Protein AF-A0A972QBC3-F1 (afdb_monomer_lite)

Foldseek 3Di:
DDDDDDDLDPPVQVVPDDDDCPPVDDDDDDAFADLCNQLVNCVPPDPDCVCVVDVVSVVVVVVVDDCPVSVVSVVLCLQQNRHCPSSVVSDNVVSVVVLVVVLCCCLPPVPVVRDPQPCSPLLVVVLVCQLVCAPHKDFLVVSCVVSVHDSVSSVVSQVSCVVSVQKDFDQDDDPDVVVSVVQVVGIRRGIDGRTRPSVSVVVVD

Secondary structure (DSSP, 8-state):
------S--GGGTGGGSS---TTT----PPPPP-HHHHHT--TTS-SSGGGGG-HHHHHHHHHHS-HHHHHHHHHHHHHH-S-HHHHHH--HHHHHHHHHHHHHHIIIIIHHHH---S-HHHHHHHHHHGGGGTTSPBPHHHHHHHHT--HHHHHHHHHHHHHTTS-EEEPPP-SSHHHHHHHHTT-BSEEE--SS-HHHHSS--

Radius of gyration: 19.61 Å; chains: 1; bounding box: 51×44×51 Å

Sequence (205 aa):
MQLLVTGSARLGYFQKSGDSLVGRYFSYQLFPLGLPEVTADFSHILNNGEIFADGNLLAGRAREAKMQEADKAFESLLKFGGFPEPFLRGTEKFHRRWQNNYRNLLTKEDVRDLSRIADIKGLETLVEILPAKVSSQISIPSLSEDLGKKYDTIKNWIDILQGLYLVFTLRPWHKKIARAIKKEKNSISSIGQCCLNLELFLKTL

Structure (mmCIF, N/CA/C/O backbone):
data_AF-A0A972QBC3-F1
#
_entry.id   AF-A0A972QBC3-F1
#
loop_
_atom_site.group_PDB
_atom_site.id
_atom_site.type_symbol
_atom_site.label_atom_id
_atom_site.label_alt_id
_atom_site.label_comp_id
_atom_site.label_asym_id
_atom_site.label_entity_id
_atom_site.label_seq_id
_atom_site.pdbx_PDB_ins_code
_atom_site.Cartn_x
_atom_site.Cartn_y
_atom_site.Cartn_z
_atom_site.occupancy
_atom_site.B_iso_or_equiv
_atom_site.auth_seq_id
_atom_site.auth_comp_id
_atom_site.auth_asym_id
_atom_site.auth_atom_id
_atom_site.pdbx_PDB_model_num
ATOM 1 N N . MET A 1 1 ? -18.119 -1.811 -28.543 1.00 43.75 1 MET A N 1
ATOM 2 C CA . MET A 1 1 ? -17.249 -0.708 -28.085 1.00 43.75 1 MET A CA 1
ATOM 3 C C . MET A 1 1 ? -16.725 -1.087 -26.708 1.00 43.75 1 MET A C 1
ATOM 5 O O . MET A 1 1 ? -17.531 -1.249 -25.804 1.00 43.75 1 MET A O 1
ATOM 9 N N . GLN A 1 2 ? -15.424 -1.353 -26.576 1.00 51.53 2 GLN A N 1
ATOM 10 C CA . GLN A 1 2 ? -14.786 -1.639 -25.287 1.00 51.53 2 GLN A CA 1
ATOM 11 C C . GLN A 1 2 ? -14.175 -0.330 -24.781 1.00 51.53 2 GLN A C 1
ATOM 13 O O . GLN A 1 2 ? -13.301 0.233 -25.432 1.00 51.53 2 GLN A O 1
ATOM 18 N N . LEU A 1 3 ? -14.697 0.190 -23.673 1.00 54.19 3 LEU A N 1
ATOM 19 C CA . LEU A 1 3 ? -14.189 1.390 -23.013 1.00 54.19 3 LEU A CA 1
ATOM 20 C C . LEU A 1 3 ? -13.343 0.944 -21.820 1.00 54.19 3 LEU A C 1
ATOM 22 O O . LEU A 1 3 ? -13.877 0.403 -20.855 1.00 54.19 3 LEU A O 1
ATOM 26 N N . LEU A 1 4 ? -12.029 1.157 -21.896 1.00 64.88 4 LEU A N 1
ATOM 27 C CA . LEU A 1 4 ? -11.137 0.997 -20.753 1.00 64.88 4 LEU A CA 1
ATOM 28 C C . LEU A 1 4 ? -11.121 2.314 -19.977 1.00 64.88 4 LEU A C 1
ATOM 30 O O . LEU A 1 4 ? -10.548 3.304 -20.428 1.00 64.88 4 LEU A O 1
ATOM 34 N N . VAL A 1 5 ? -11.776 2.331 -18.820 1.00 56.75 5 VAL A N 1
ATOM 35 C CA . VAL A 1 5 ? -11.761 3.484 -17.917 1.00 56.75 5 VAL A CA 1
ATOM 36 C C . VAL A 1 5 ? -10.629 3.283 -16.916 1.00 56.75 5 VAL A C 1
ATOM 38 O O . VAL A 1 5 ? -10.751 2.486 -15.989 1.00 56.75 5 VAL A O 1
ATOM 41 N N . THR A 1 6 ? -9.522 3.998 -17.106 1.00 57.09 6 THR A N 1
ATOM 42 C CA . THR A 1 6 ? -8.441 4.095 -16.117 1.00 57.09 6 THR A CA 1
ATOM 43 C C . THR A 1 6 ? -8.603 5.397 -15.341 1.00 57.09 6 THR A C 1
ATOM 45 O O . THR A 1 6 ? -8.603 6.476 -15.931 1.00 57.09 6 THR A O 1
ATOM 48 N N . GLY A 1 7 ? -8.742 5.316 -14.024 1.00 55.22 7 GLY A N 1
ATOM 49 C CA . GLY A 1 7 ? -8.813 6.482 -13.147 1.00 55.22 7 GLY A CA 1
ATOM 50 C C . GLY A 1 7 ? -8.599 6.074 -11.696 1.00 55.22 7 GLY A C 1
ATOM 51 O O . GLY A 1 7 ? -8.662 4.886 -11.381 1.00 55.22 7 GLY A O 1
ATOM 52 N N . SER A 1 8 ? -8.394 7.046 -10.805 1.00 54.75 8 SER A N 1
ATOM 53 C CA . SER A 1 8 ? -8.251 6.870 -9.344 1.00 54.75 8 SER A CA 1
ATOM 54 C C . SER A 1 8 ? -9.556 6.432 -8.657 1.00 54.75 8 SER A C 1
ATOM 56 O O . SER A 1 8 ? -9.848 6.788 -7.517 1.00 54.75 8 SER A O 1
ATOM 58 N N . ALA A 1 9 ? -10.409 5.718 -9.388 1.00 47.31 9 ALA A N 1
ATOM 59 C CA . ALA A 1 9 ? -11.822 5.658 -9.124 1.00 47.31 9 ALA A CA 1
ATOM 60 C C . ALA A 1 9 ? -12.092 4.887 -7.832 1.00 47.31 9 ALA A C 1
ATOM 62 O O . ALA A 1 9 ? -11.976 3.662 -7.773 1.00 47.31 9 ALA A O 1
ATOM 63 N N . ARG A 1 10 ? -12.591 5.653 -6.856 1.00 54.09 10 ARG A N 1
ATOM 64 C CA . ARG A 1 10 ? -13.431 5.331 -5.685 1.00 54.09 10 ARG A CA 1
ATOM 65 C C . ARG A 1 10 ? -14.639 4.407 -5.997 1.00 54.09 10 ARG A C 1
ATOM 67 O O . ARG A 1 10 ? -15.622 4.369 -5.258 1.00 54.09 10 ARG A O 1
ATOM 74 N N . LEU A 1 11 ? -14.594 3.670 -7.108 1.00 51.97 11 LEU A N 1
ATOM 75 C CA . LEU A 1 11 ? -15.662 2.895 -7.729 1.00 51.97 11 LEU A CA 1
ATOM 76 C C . LEU A 1 11 ? -16.103 1.722 -6.849 1.00 51.97 11 LEU A C 1
ATOM 78 O O . LEU A 1 11 ? -17.283 1.395 -6.810 1.00 51.97 11 LEU A O 1
ATOM 82 N N . GLY A 1 12 ? -15.163 1.119 -6.112 1.00 51.22 12 GLY A N 1
ATOM 83 C CA . GLY A 1 12 ? -15.458 0.018 -5.194 1.00 51.22 12 GLY A CA 1
ATOM 84 C C . GLY A 1 12 ? -16.288 0.441 -3.978 1.00 51.22 12 GLY A C 1
ATOM 85 O O . GLY A 1 12 ? -17.068 -0.355 -3.468 1.00 51.22 12 GLY A O 1
ATOM 86 N N . TYR A 1 13 ? -16.175 1.697 -3.533 1.00 51.62 13 TYR A N 1
ATOM 87 C CA . TYR A 1 13 ? -16.834 2.167 -2.308 1.00 51.62 13 TYR A CA 1
ATOM 88 C C . TYR A 1 13 ? -18.177 2.871 -2.567 1.00 51.62 13 TYR A C 1
ATOM 90 O O . TYR A 1 13 ? -19.079 2.818 -1.731 1.00 51.62 13 TYR A O 1
ATOM 98 N N . PHE A 1 14 ? -18.364 3.461 -3.755 1.00 50.88 14 PHE A N 1
ATOM 99 C CA . PHE A 1 14 ? -19.640 4.061 -4.181 1.00 50.88 14 PHE A CA 1
ATOM 100 C C . PHE A 1 14 ? -20.740 3.038 -4.534 1.00 50.88 14 PHE A C 1
ATOM 102 O O . PHE A 1 14 ? -21.854 3.429 -4.879 1.00 50.88 14 PHE A O 1
ATOM 109 N N . GLN A 1 15 ? -20.495 1.732 -4.366 1.00 52.78 15 GLN A N 1
ATOM 110 C CA . GLN A 1 15 ? -21.488 0.664 -4.580 1.00 52.78 15 GLN A CA 1
ATOM 111 C C . GLN A 1 15 ? -22.719 0.721 -3.651 1.00 52.78 15 GLN A C 1
ATOM 113 O O . GLN A 1 15 ? -23.619 -0.104 -3.777 1.00 52.78 15 GLN A O 1
ATOM 118 N N . LYS A 1 16 ? -22.814 1.688 -2.726 1.00 50.44 16 LYS A N 1
ATOM 119 C CA . LYS A 1 16 ? -24.007 1.863 -1.878 1.00 50.44 16 LYS A CA 1
ATOM 120 C C . LYS A 1 16 ? -25.219 2.466 -2.600 1.00 50.44 16 LYS A C 1
ATOM 122 O O . LYS A 1 16 ? -26.299 2.477 -2.019 1.00 50.44 16 LYS A O 1
ATOM 127 N N . SER A 1 17 ? -25.078 2.944 -3.835 1.00 47.34 17 SER A N 1
ATOM 128 C CA . SER A 1 17 ? -26.168 3.588 -4.577 1.00 47.34 17 SER A CA 1
ATOM 129 C C . SER A 1 17 ? -26.187 3.159 -6.044 1.00 47.34 17 SER A C 1
ATOM 131 O O . SER A 1 17 ? -25.642 3.851 -6.900 1.00 47.34 17 SER A O 1
ATOM 133 N N . GLY A 1 18 ? -26.815 2.023 -6.348 1.00 56.88 18 GLY A N 1
ATOM 134 C CA . GLY A 1 18 ? -27.116 1.640 -7.729 1.00 56.88 18 GLY A CA 1
ATOM 135 C C . GLY A 1 18 ? -27.173 0.136 -7.950 1.00 56.88 18 GLY A C 1
ATOM 136 O O . GLY A 1 18 ? -26.431 -0.614 -7.324 1.00 56.88 18 GLY A O 1
ATOM 137 N N . ASP A 1 19 ? -28.083 -0.266 -8.837 1.00 62.34 19 ASP A N 1
ATOM 138 C CA . ASP A 1 19 ? -28.322 -1.633 -9.305 1.00 62.34 19 ASP A CA 1
ATOM 139 C C . ASP A 1 19 ? -27.024 -2.432 -9.518 1.00 62.34 19 ASP A C 1
ATOM 141 O O . ASP A 1 19 ? -26.012 -1.902 -9.982 1.00 62.34 19 ASP A O 1
ATOM 145 N N . SER A 1 20 ? -27.052 -3.719 -9.173 1.00 63.03 20 SER A N 1
ATOM 146 C CA . SER A 1 20 ? -25.877 -4.581 -9.220 1.00 63.03 20 SER A CA 1
ATOM 147 C C . SER A 1 20 ? -25.350 -4.641 -10.656 1.00 63.03 20 SER A C 1
ATOM 149 O O . SER A 1 20 ? -25.981 -5.174 -11.570 1.00 63.03 20 SER A O 1
ATOM 151 N N . LEU A 1 21 ? -24.176 -4.060 -10.897 1.00 67.50 21 LEU A N 1
ATOM 152 C CA . LEU A 1 21 ? -23.539 -4.049 -12.217 1.00 67.50 21 LEU A CA 1
ATOM 153 C C . LEU A 1 21 ? -22.858 -5.399 -12.548 1.00 67.50 21 LEU A C 1
ATOM 155 O O . LEU A 1 21 ? -22.014 -5.474 -13.441 1.00 67.50 21 LEU A O 1
ATOM 159 N N . VAL A 1 22 ? -23.222 -6.478 -11.848 1.00 65.62 22 VAL A N 1
ATOM 160 C CA . VAL A 1 22 ? -22.683 -7.831 -12.044 1.00 65.62 22 VAL A CA 1
ATOM 161 C C . VAL A 1 22 ? -22.831 -8.255 -13.508 1.00 65.62 22 VAL A C 1
ATOM 163 O O . VAL A 1 22 ? -23.899 -8.134 -14.102 1.00 65.62 22 VAL A O 1
ATOM 166 N N . GLY A 1 23 ? -21.727 -8.706 -14.109 1.00 75.00 23 GLY A N 1
ATOM 167 C CA . GLY A 1 23 ? -21.670 -9.134 -15.512 1.00 75.00 23 GLY A CA 1
ATOM 168 C C . GLY A 1 23 ? -21.624 -8.003 -16.549 1.00 75.00 23 GLY A C 1
ATOM 169 O O . GLY A 1 23 ? -21.427 -8.287 -17.726 1.00 75.00 23 GLY A O 1
ATOM 170 N N . ARG A 1 24 ? -21.764 -6.730 -16.143 1.00 77.19 24 ARG A N 1
ATOM 171 C CA . ARG A 1 24 ? -21.689 -5.558 -17.042 1.00 77.19 24 ARG A CA 1
ATOM 172 C C . ARG A 1 24 ? -20.337 -4.850 -17.020 1.00 77.19 24 ARG A C 1
ATOM 174 O O . ARG A 1 24 ? -20.019 -4.119 -17.953 1.00 77.19 24 ARG A O 1
ATOM 181 N N . TYR A 1 25 ? -19.540 -5.064 -15.980 1.00 72.38 25 TYR A N 1
ATOM 182 C CA . TYR A 1 25 ? -18.167 -4.580 -15.897 1.00 72.38 25 TYR A CA 1
ATOM 183 C C . TYR A 1 25 ? -17.284 -5.619 -15.208 1.00 72.38 25 TYR A C 1
ATOM 185 O O . TYR A 1 25 ? -17.751 -6.400 -14.377 1.00 72.38 25 TYR A O 1
ATOM 193 N N . PHE A 1 26 ? -15.999 -5.592 -15.545 1.00 73.06 26 PHE A N 1
ATOM 194 C CA . PHE A 1 26 ? -14.962 -6.329 -14.840 1.00 73.06 26 PHE A CA 1
ATOM 195 C C . PHE A 1 26 ? -14.026 -5.315 -14.190 1.00 73.06 26 PHE A C 1
ATOM 197 O O . PHE A 1 26 ? -13.455 -4.465 -14.872 1.00 73.06 26 PHE A O 1
ATOM 204 N N . SER A 1 27 ? -13.896 -5.376 -12.867 1.00 72.56 27 SER A N 1
ATOM 205 C CA . SER A 1 27 ? -12.894 -4.601 -12.140 1.00 72.56 27 SER A CA 1
ATOM 206 C C . SER A 1 27 ? -11.591 -5.382 -12.083 1.00 72.56 27 SER A C 1
ATOM 208 O O . SER A 1 27 ? -11.561 -6.489 -11.544 1.00 72.56 27 SER A O 1
ATOM 210 N N . TYR A 1 28 ? -10.516 -4.777 -12.574 1.00 74.62 28 TYR A N 1
ATOM 211 C CA . TYR A 1 28 ? -9.165 -5.293 -12.410 1.00 74.62 28 TYR A CA 1
ATOM 212 C C . TYR A 1 28 ? -8.412 -4.397 -11.436 1.00 74.62 28 TYR A C 1
ATOM 214 O O . TYR A 1 28 ? -8.386 -3.178 -11.600 1.00 74.62 28 TYR A O 1
ATOM 222 N N . GLN A 1 29 ? -7.811 -5.007 -10.419 1.00 73.31 29 GLN A N 1
ATOM 223 C CA . GLN A 1 29 ? -6.879 -4.310 -9.550 1.00 73.31 29 GLN A CA 1
ATOM 224 C C . GLN A 1 29 ? -5.506 -4.330 -10.218 1.00 73.31 29 GLN A C 1
ATOM 226 O O . GLN A 1 29 ? -4.941 -5.399 -10.444 1.00 73.31 29 GLN A O 1
ATOM 231 N N . LEU A 1 30 ? -4.984 -3.148 -10.530 1.00 74.88 30 LEU A N 1
ATOM 232 C CA . LEU A 1 30 ? -3.634 -2.986 -11.053 1.00 74.88 30 LEU A CA 1
ATOM 233 C C . LEU A 1 30 ? -2.699 -2.617 -9.907 1.00 74.88 30 LEU A C 1
ATOM 235 O O . LEU A 1 30 ? -2.986 -1.705 -9.129 1.00 74.88 30 LEU A O 1
ATOM 239 N N . PHE A 1 31 ? -1.591 -3.341 -9.802 1.00 77.25 31 PHE A N 1
ATOM 240 C CA . PHE A 1 31 ? -0.514 -2.983 -8.894 1.00 77.25 31 PHE A CA 1
ATOM 241 C C . PHE A 1 31 ? 0.411 -1.950 -9.551 1.00 77.25 31 PHE A C 1
ATOM 243 O O . PHE A 1 31 ? 0.419 -1.821 -10.778 1.00 77.25 31 PHE A O 1
ATOM 250 N N . PRO A 1 32 ? 1.179 -1.195 -8.748 1.00 81.12 32 PRO A N 1
ATOM 251 C CA . PRO A 1 32 ? 2.285 -0.400 -9.263 1.00 81.12 32 PRO A CA 1
ATOM 252 C C . PRO A 1 32 ? 3.235 -1.271 -10.096 1.00 81.12 32 PRO A C 1
ATOM 254 O O . PRO A 1 32 ? 3.366 -2.464 -9.827 1.00 81.12 32 PRO A O 1
ATOM 257 N N . LEU A 1 33 ? 3.904 -0.656 -11.070 1.00 82.25 33 LEU A N 1
ATOM 258 C CA . LEU A 1 33 ? 4.906 -1.293 -11.919 1.00 82.25 33 LEU A CA 1
ATOM 259 C C . LEU A 1 33 ? 5.925 -2.041 -11.057 1.00 82.25 33 LEU A C 1
ATOM 261 O O . LEU A 1 33 ? 6.554 -1.459 -10.168 1.00 82.25 33 LEU A O 1
ATOM 265 N N . GLY A 1 34 ? 6.073 -3.329 -11.332 1.00 82.94 34 GLY A N 1
ATOM 266 C CA . GLY A 1 34 ? 7.126 -4.165 -10.802 1.00 82.94 34 GLY A CA 1
ATOM 267 C C . GLY A 1 34 ? 8.318 -4.223 -11.748 1.00 82.94 34 GLY A C 1
ATOM 268 O O . GLY A 1 34 ? 8.335 -3.660 -12.844 1.00 82.94 34 GLY A O 1
ATOM 269 N N . LEU A 1 35 ? 9.345 -4.937 -11.298 1.00 84.00 35 LEU A N 1
ATOM 270 C CA . LEU A 1 35 ? 10.556 -5.151 -12.078 1.00 84.00 35 LEU A CA 1
ATOM 271 C C . LEU A 1 35 ? 10.272 -5.790 -13.456 1.00 84.00 35 LEU A C 1
ATOM 273 O O . LEU A 1 35 ? 10.800 -5.258 -14.430 1.00 84.00 35 LEU A O 1
ATOM 277 N N . PRO A 1 36 ? 9.405 -6.824 -13.581 1.00 83.38 36 PRO A N 1
ATOM 278 C CA . PRO A 1 36 ? 9.065 -7.418 -14.878 1.00 83.38 36 PRO A CA 1
ATOM 279 C C . PRO A 1 36 ? 8.397 -6.439 -15.847 1.00 83.38 36 PRO A C 1
ATOM 281 O O . PRO A 1 36 ? 8.700 -6.451 -17.037 1.00 83.38 36 PRO A O 1
ATOM 284 N N . GLU A 1 37 ? 7.501 -5.572 -15.360 1.00 85.88 37 GLU A N 1
ATOM 285 C CA . GLU A 1 37 ? 6.851 -4.575 -16.215 1.00 85.88 37 GLU A CA 1
ATOM 286 C C . GLU A 1 37 ? 7.831 -3.505 -16.702 1.00 85.88 37 GLU A C 1
ATOM 288 O O . GLU A 1 37 ? 7.713 -3.038 -17.834 1.00 85.88 37 GLU A O 1
ATOM 293 N N . VAL A 1 38 ? 8.804 -3.122 -15.870 1.00 86.00 38 VAL A N 1
ATOM 294 C CA . VAL A 1 38 ? 9.819 -2.123 -16.232 1.00 86.00 38 VAL A CA 1
ATOM 295 C C . VAL A 1 38 ? 10.828 -2.674 -17.236 1.00 86.00 38 VAL A C 1
ATOM 297 O O . VAL A 1 38 ? 11.207 -1.964 -18.166 1.00 86.00 38 VAL A O 1
ATOM 300 N N . THR A 1 39 ? 11.271 -3.920 -17.062 1.00 86.12 39 THR A N 1
ATOM 301 C CA . THR A 1 39 ? 12.224 -4.566 -17.979 1.00 86.12 39 THR A CA 1
ATOM 302 C C . THR A 1 39 ? 11.547 -5.177 -19.207 1.00 86.12 39 THR A C 1
ATOM 304 O O . THR A 1 39 ? 12.240 -5.633 -20.112 1.00 86.12 39 THR A O 1
ATOM 307 N N . ALA A 1 40 ? 10.209 -5.196 -19.245 1.00 84.25 40 ALA A N 1
ATOM 308 C CA . ALA A 1 40 ? 9.405 -5.946 -20.211 1.00 84.25 40 ALA A CA 1
ATOM 309 C C . ALA A 1 40 ? 9.769 -7.446 -20.275 1.00 84.25 40 ALA A C 1
ATOM 311 O O . ALA A 1 40 ? 9.524 -8.110 -21.285 1.00 84.25 40 ALA A O 1
ATOM 312 N N . ASP A 1 41 ? 10.331 -7.984 -19.188 1.00 82.31 41 ASP A N 1
ATOM 313 C CA . ASP A 1 41 ? 10.739 -9.378 -19.074 1.00 82.31 41 ASP A CA 1
ATOM 314 C C . ASP A 1 41 ? 9.896 -10.108 -18.026 1.00 82.31 41 ASP A C 1
ATOM 316 O O . ASP A 1 41 ? 10.117 -10.022 -16.818 1.00 82.31 41 ASP A O 1
ATOM 320 N N . PHE A 1 42 ? 8.929 -10.875 -18.521 1.00 80.75 42 PHE A N 1
ATOM 321 C CA . PHE A 1 42 ? 8.032 -11.691 -17.710 1.00 80.75 42 PHE A CA 1
ATOM 322 C C . PHE A 1 42 ? 8.517 -13.139 -17.542 1.00 80.75 42 PHE A C 1
ATOM 324 O O . PHE A 1 42 ? 7.820 -13.942 -16.920 1.00 80.75 42 PHE A O 1
ATOM 331 N N . SER A 1 43 ? 9.703 -13.493 -18.055 1.00 74.19 43 SER A N 1
ATOM 332 C CA . SER A 1 43 ? 10.247 -14.860 -17.980 1.00 74.19 43 SER A CA 1
ATOM 333 C C . SER A 1 43 ? 10.457 -15.346 -16.538 1.00 74.19 43 SER A C 1
ATOM 335 O O . SER A 1 43 ? 10.425 -16.548 -16.260 1.00 74.19 43 SER A O 1
ATOM 337 N N . HIS A 1 44 ? 10.616 -14.408 -15.603 1.00 69.56 44 HIS A N 1
ATOM 338 C CA . HIS A 1 44 ? 10.826 -14.668 -14.184 1.00 69.56 44 HIS A CA 1
ATOM 339 C C . HIS A 1 44 ? 9.532 -14.799 -13.367 1.00 69.56 44 HIS A C 1
ATOM 341 O O . HIS A 1 44 ? 9.599 -15.165 -12.191 1.00 69.56 44 HIS A O 1
ATOM 347 N N . ILE A 1 45 ? 8.354 -14.541 -13.953 1.00 71.56 45 ILE A N 1
ATOM 348 C CA . ILE A 1 45 ? 7.085 -14.747 -13.248 1.00 71.56 45 ILE A CA 1
ATOM 349 C C . ILE A 1 45 ? 6.843 -16.248 -13.075 1.00 71.56 45 ILE A C 1
ATOM 351 O O . ILE A 1 45 ? 6.822 -17.031 -14.025 1.00 71.56 45 ILE A O 1
ATOM 355 N N . LEU A 1 46 ? 6.680 -16.664 -11.820 1.00 71.56 46 LEU A N 1
ATOM 356 C CA . LEU A 1 46 ? 6.463 -18.061 -11.475 1.00 71.56 46 LEU A CA 1
ATOM 357 C C . LEU A 1 46 ? 4.998 -18.416 -11.748 1.00 71.56 46 LEU A C 1
ATOM 359 O O . LEU A 1 46 ? 4.095 -17.914 -11.084 1.00 71.56 46 LEU A O 1
ATOM 363 N N . ASN A 1 47 ? 4.767 -19.311 -12.707 1.00 66.75 47 ASN A N 1
ATOM 364 C CA . ASN A 1 47 ? 3.423 -19.800 -13.034 1.00 66.75 47 ASN A CA 1
ATOM 365 C C . ASN A 1 47 ? 2.889 -20.810 -12.001 1.00 66.75 47 ASN A C 1
ATOM 367 O O . ASN A 1 47 ? 1.710 -21.157 -12.027 1.00 66.75 47 ASN A O 1
ATOM 371 N N . ASN A 1 48 ? 3.742 -21.296 -11.094 1.00 67.06 48 ASN A N 1
ATOM 372 C CA . ASN A 1 48 ? 3.378 -22.214 -10.022 1.00 67.06 48 ASN A CA 1
ATOM 373 C C . ASN A 1 48 ? 4.264 -22.021 -8.773 1.00 67.06 48 ASN A C 1
ATOM 375 O O . ASN A 1 48 ? 5.377 -21.502 -8.831 1.00 67.06 48 ASN A O 1
ATOM 379 N N . GLY A 1 49 ? 3.746 -22.431 -7.611 1.00 63.38 49 GLY A N 1
ATOM 380 C CA . GLY A 1 49 ? 4.431 -22.300 -6.318 1.00 63.38 49 GLY A CA 1
ATOM 381 C C . GLY A 1 49 ? 5.466 -23.392 -6.023 1.00 63.38 49 GLY A C 1
ATOM 382 O O . GLY A 1 49 ? 6.065 -23.376 -4.951 1.00 63.38 49 GLY A O 1
ATOM 383 N N . GLU A 1 50 ? 5.676 -24.337 -6.943 1.00 68.44 50 GLU A N 1
ATOM 384 C CA . GLU A 1 50 ? 6.571 -25.496 -6.770 1.00 68.44 50 GLU A CA 1
ATOM 385 C C . GLU A 1 50 ? 8.007 -25.081 -6.465 1.00 68.44 50 GLU A C 1
ATOM 387 O O . GLU A 1 50 ? 8.701 -25.710 -5.673 1.00 68.44 50 GLU A O 1
ATOM 392 N N . ILE A 1 51 ? 8.425 -23.957 -7.034 1.00 62.44 51 ILE A N 1
ATOM 393 C CA . ILE A 1 51 ? 9.773 -23.430 -6.882 1.00 62.44 51 ILE A CA 1
ATOM 394 C C . ILE A 1 51 ? 10.003 -23.014 -5.416 1.00 62.44 51 ILE A C 1
ATOM 396 O O . ILE A 1 51 ? 11.084 -23.220 -4.888 1.00 62.44 51 ILE A O 1
ATOM 400 N N . PHE A 1 52 ? 8.976 -22.567 -4.683 1.00 66.44 52 PHE A N 1
ATOM 401 C CA . PHE A 1 52 ? 9.092 -22.293 -3.242 1.00 66.44 52 PHE A CA 1
ATOM 402 C C . PHE A 1 52 ? 9.096 -23.549 -2.356 1.00 66.44 52 PHE A C 1
ATOM 404 O O . PHE A 1 52 ? 9.368 -23.445 -1.157 1.00 66.44 52 PHE A O 1
ATOM 411 N N . ALA A 1 53 ? 8.782 -24.726 -2.907 1.00 69.12 53 ALA A N 1
ATOM 412 C CA . ALA A 1 53 ? 8.864 -25.991 -2.181 1.00 69.12 53 ALA A CA 1
ATOM 413 C C . ALA A 1 53 ? 10.299 -26.542 -2.137 1.00 69.12 53 ALA A C 1
ATOM 415 O O . ALA A 1 53 ? 10.638 -27.247 -1.184 1.00 69.12 53 ALA A O 1
ATOM 416 N N . ASP A 1 54 ? 11.141 -26.178 -3.112 1.00 73.94 54 ASP A N 1
ATOM 417 C CA . ASP A 1 54 ? 12.545 -26.581 -3.196 1.00 73.94 54 ASP A CA 1
ATOM 418 C C . ASP A 1 54 ? 13.472 -25.369 -3.398 1.00 73.94 54 ASP A C 1
ATOM 420 O O . ASP A 1 54 ? 13.553 -24.768 -4.471 1.00 73.94 54 ASP A O 1
ATOM 424 N N . GLY A 1 55 ? 14.233 -25.037 -2.352 1.00 69.31 55 GLY A N 1
ATOM 425 C CA . GLY A 1 55 ? 15.185 -23.925 -2.367 1.00 69.31 55 GLY A CA 1
ATOM 426 C C . GLY A 1 55 ? 16.282 -24.051 -3.429 1.00 69.31 55 GLY A C 1
ATOM 427 O O . GLY A 1 55 ? 16.821 -23.030 -3.857 1.00 69.31 55 GLY A O 1
ATOM 428 N N . ASN A 1 56 ? 16.584 -25.263 -3.907 1.00 77.19 56 ASN A N 1
ATOM 429 C CA . ASN A 1 56 ? 17.568 -25.460 -4.970 1.00 77.19 56 ASN A CA 1
ATOM 430 C C . ASN A 1 56 ? 17.041 -24.998 -6.334 1.00 77.19 56 ASN A C 1
ATOM 432 O O . ASN A 1 56 ? 17.806 -24.439 -7.120 1.00 77.19 56 ASN A O 1
ATOM 436 N N . LEU A 1 57 ? 15.740 -25.160 -6.598 1.00 75.12 57 LEU A N 1
ATOM 437 C CA . LEU A 1 57 ? 15.105 -24.664 -7.823 1.00 75.12 57 LEU A CA 1
ATOM 438 C C . LEU A 1 57 ? 15.080 -23.130 -7.855 1.00 75.12 57 LEU A C 1
ATOM 440 O O . LEU A 1 57 ? 15.349 -22.534 -8.900 1.00 75.12 57 LEU A O 1
ATOM 444 N N . LEU A 1 58 ? 14.829 -22.485 -6.705 1.00 74.25 58 LEU A N 1
ATOM 445 C CA . LEU A 1 58 ? 14.957 -21.025 -6.567 1.00 74.25 58 LEU A CA 1
ATOM 446 C C . LEU A 1 58 ? 16.389 -20.567 -6.838 1.00 74.25 58 LEU A C 1
ATOM 448 O O . LEU A 1 58 ? 16.604 -19.644 -7.621 1.00 74.25 58 LEU A O 1
ATOM 452 N N . ALA A 1 59 ? 17.366 -21.217 -6.202 1.00 76.94 59 ALA A N 1
ATOM 453 C CA . ALA A 1 59 ? 18.771 -20.855 -6.335 1.00 76.94 59 ALA A CA 1
ATOM 454 C C . ALA A 1 59 ? 19.294 -21.059 -7.767 1.00 76.94 59 ALA A C 1
ATOM 456 O O . ALA A 1 59 ? 20.089 -20.250 -8.242 1.00 76.94 59 ALA A O 1
ATOM 457 N N . GLY A 1 60 ? 18.837 -22.106 -8.462 1.00 76.75 60 GLY A N 1
ATOM 458 C CA . GLY A 1 60 ? 19.155 -22.353 -9.869 1.00 76.75 60 GLY A CA 1
ATOM 459 C C . GLY A 1 60 ? 18.652 -21.230 -10.773 1.00 76.75 60 GLY A C 1
ATOM 460 O O . GLY A 1 60 ? 19.443 -20.608 -11.476 1.00 76.75 60 GLY A O 1
ATOM 461 N N . ARG A 1 61 ? 17.365 -20.877 -10.665 1.00 74.25 61 ARG A N 1
ATOM 462 C CA . ARG A 1 61 ? 16.786 -19.772 -11.447 1.00 74.25 61 ARG A CA 1
ATOM 463 C C . ARG A 1 61 ? 17.412 -18.418 -11.141 1.00 74.25 61 ARG A C 1
ATOM 465 O O . ARG A 1 61 ? 17.616 -17.626 -12.055 1.00 74.25 61 ARG A O 1
ATOM 472 N N . ALA A 1 62 ? 17.738 -18.150 -9.877 1.00 74.56 62 ALA A N 1
ATOM 473 C CA . ALA A 1 62 ? 18.392 -16.903 -9.490 1.00 74.56 62 ALA A CA 1
ATOM 474 C C . ALA A 1 62 ? 19.750 -16.716 -10.190 1.00 74.56 62 ALA A C 1
ATOM 476 O O . ALA A 1 62 ? 20.128 -15.591 -10.492 1.00 74.56 62 ALA A O 1
ATOM 477 N N . ARG A 1 63 ? 20.470 -17.808 -10.486 1.00 74.00 63 ARG A N 1
ATOM 478 C CA . ARG A 1 63 ? 21.750 -17.763 -11.215 1.00 74.00 63 ARG A CA 1
ATOM 479 C C . ARG A 1 63 ? 21.587 -17.532 -12.717 1.00 74.00 63 ARG A C 1
ATOM 481 O O . ARG A 1 63 ? 22.510 -17.032 -13.348 1.00 74.00 63 ARG A O 1
ATOM 488 N N . GLU A 1 64 ? 20.448 -17.913 -13.284 1.00 72.69 64 GLU A N 1
ATOM 489 C CA . GLU A 1 64 ? 20.144 -17.770 -14.714 1.00 72.69 64 GLU A CA 1
ATOM 490 C C . GLU A 1 64 ? 19.574 -16.386 -15.064 1.00 72.69 64 GLU A C 1
ATOM 492 O O . GLU A 1 64 ? 19.555 -15.999 -16.234 1.00 72.69 64 GLU A O 1
ATOM 497 N N . ALA A 1 65 ? 19.122 -15.624 -14.062 1.00 70.50 65 ALA A N 1
ATOM 498 C CA . ALA A 1 65 ? 18.569 -14.291 -14.253 1.00 70.50 65 ALA A CA 1
ATOM 499 C C . ALA A 1 65 ? 19.643 -13.295 -14.729 1.00 70.50 65 ALA A C 1
ATOM 501 O O . ALA A 1 65 ? 20.686 -13.108 -14.099 1.00 70.50 65 ALA A O 1
ATOM 502 N N . LYS A 1 66 ? 19.380 -12.613 -15.849 1.00 68.38 66 LYS A N 1
ATOM 503 C CA . LYS A 1 66 ? 20.267 -11.574 -16.387 1.00 68.38 66 LYS A CA 1
ATOM 504 C C . LYS A 1 66 ? 20.086 -10.275 -15.590 1.00 68.38 66 LYS A C 1
ATOM 506 O O . LYS A 1 66 ? 19.144 -9.529 -15.821 1.00 68.38 66 LYS A O 1
ATOM 511 N N . MET A 1 67 ? 21.004 -9.989 -14.666 1.00 67.94 67 MET A N 1
ATOM 512 C CA . MET A 1 67 ? 20.877 -8.861 -13.721 1.00 67.94 67 MET A CA 1
ATOM 513 C C . MET A 1 67 ? 21.181 -7.465 -14.295 1.00 67.94 67 MET A C 1
ATOM 515 O O . MET A 1 67 ? 20.706 -6.476 -13.756 1.00 67.94 67 MET A O 1
ATOM 519 N N . GLN A 1 68 ? 21.919 -7.340 -15.402 1.00 68.19 68 GLN A N 1
ATOM 520 C CA . GLN A 1 68 ? 22.505 -6.044 -15.803 1.00 68.19 68 GLN A CA 1
ATOM 521 C C . GLN A 1 68 ? 21.477 -4.943 -16.137 1.00 68.19 68 GLN A C 1
ATOM 523 O O . GLN A 1 68 ? 21.702 -3.770 -15.834 1.00 68.19 68 GLN A O 1
ATOM 528 N N . GLU A 1 69 ? 20.354 -5.298 -16.764 1.00 72.62 69 GLU A N 1
ATOM 529 C CA . GLU A 1 69 ? 19.251 -4.359 -17.032 1.00 72.62 69 GLU A CA 1
ATOM 530 C C . GLU A 1 69 ? 18.299 -4.249 -15.835 1.00 72.62 69 GLU A C 1
ATOM 532 O O . GLU A 1 69 ? 17.756 -3.173 -15.565 1.00 72.62 69 GLU A O 1
ATOM 537 N N . ALA A 1 70 ? 18.172 -5.336 -15.070 1.00 80.06 70 ALA A N 1
ATOM 538 C CA . ALA A 1 70 ? 17.378 -5.389 -13.854 1.00 80.06 70 ALA A CA 1
ATOM 539 C C . ALA A 1 70 ? 17.917 -4.441 -12.774 1.00 80.06 70 ALA A C 1
ATOM 541 O O . ALA A 1 70 ? 17.119 -3.784 -12.119 1.00 80.06 70 ALA A O 1
ATOM 542 N N . ASP A 1 71 ? 19.236 -4.287 -12.639 1.00 84.25 71 ASP A N 1
ATOM 543 C CA . ASP A 1 71 ? 19.839 -3.406 -11.633 1.00 84.25 71 ASP A CA 1
ATOM 544 C C . ASP A 1 71 ? 19.443 -1.939 -11.864 1.00 84.25 71 ASP A C 1
ATOM 546 O O . ASP A 1 71 ? 18.979 -1.255 -10.955 1.00 84.25 71 ASP A O 1
ATOM 550 N N . LYS A 1 72 ? 19.531 -1.447 -13.108 1.00 86.31 72 LYS A N 1
ATOM 551 C CA . LYS A 1 72 ? 19.134 -0.065 -13.445 1.00 86.31 72 LYS A CA 1
ATOM 552 C C . LYS A 1 72 ? 17.632 0.163 -13.283 1.00 86.31 72 LYS A C 1
ATOM 554 O O . LYS A 1 72 ? 17.211 1.227 -12.816 1.00 86.31 72 LYS A O 1
ATOM 559 N N . ALA A 1 73 ? 16.828 -0.815 -13.696 1.00 85.81 73 ALA A N 1
ATOM 560 C CA . ALA A 1 73 ? 15.381 -0.787 -13.522 1.00 85.81 73 ALA A CA 1
ATOM 561 C C . ALA A 1 73 ? 15.005 -0.768 -12.035 1.00 85.81 73 ALA A C 1
ATOM 563 O O . ALA A 1 73 ? 14.157 0.021 -11.619 1.00 85.81 73 ALA A O 1
ATOM 564 N N . PHE A 1 74 ? 15.689 -1.579 -11.230 1.00 86.50 74 PHE A N 1
ATOM 565 C CA . PHE A 1 74 ? 15.508 -1.663 -9.792 1.00 86.50 74 PHE A CA 1
ATOM 566 C C . PHE A 1 74 ? 15.886 -0.352 -9.102 1.00 86.50 74 PHE A C 1
ATOM 568 O O . PHE A 1 74 ? 15.062 0.192 -8.377 1.00 86.50 74 PHE A O 1
ATOM 575 N N . GLU A 1 75 ? 17.047 0.231 -9.404 1.00 87.56 75 GLU A N 1
ATOM 576 C CA . GLU A 1 75 ? 17.443 1.552 -8.888 1.00 87.56 75 GLU A CA 1
ATOM 577 C C . GLU A 1 75 ? 16.424 2.646 -9.249 1.00 87.56 75 GLU A C 1
ATOM 579 O O . GLU A 1 75 ? 16.068 3.496 -8.429 1.00 87.56 75 GLU A O 1
ATOM 584 N N . SER A 1 76 ? 15.880 2.603 -10.468 1.00 87.31 76 SER A N 1
ATOM 585 C CA . SER A 1 76 ? 14.841 3.546 -10.902 1.00 87.31 76 SER A CA 1
ATOM 586 C C . SER A 1 76 ? 13.530 3.352 -10.133 1.00 87.31 76 SER A C 1
ATOM 588 O O . SER A 1 76 ? 12.905 4.334 -9.728 1.00 87.31 76 SER A O 1
ATOM 590 N N . LEU A 1 77 ? 13.131 2.101 -9.887 1.00 84.56 77 LEU A N 1
ATOM 591 C CA . LEU A 1 77 ? 11.970 1.752 -9.063 1.00 84.56 77 LEU A CA 1
ATOM 592 C C . LEU A 1 77 ? 12.167 2.167 -7.602 1.00 84.56 77 LEU A C 1
ATOM 594 O O . LEU A 1 77 ? 11.238 2.698 -6.995 1.00 84.56 77 LEU A O 1
ATOM 598 N N . LEU A 1 78 ? 13.367 1.987 -7.045 1.00 83.62 78 LEU A N 1
ATOM 599 C CA . LEU A 1 78 ? 13.705 2.458 -5.702 1.00 83.62 78 LEU A CA 1
ATOM 600 C C . LEU A 1 78 ? 13.608 3.985 -5.611 1.00 83.62 78 LEU A C 1
ATOM 602 O O . LEU A 1 78 ? 13.108 4.514 -4.619 1.00 83.62 78 LEU A O 1
ATOM 606 N N . LYS A 1 79 ? 14.041 4.700 -6.656 1.00 83.88 79 LYS A N 1
ATOM 607 C CA . LYS A 1 79 ? 14.059 6.165 -6.669 1.00 83.88 79 LYS A CA 1
ATOM 608 C C . LYS A 1 79 ? 12.685 6.804 -6.898 1.00 83.88 79 LYS A C 1
ATOM 610 O O . LYS A 1 79 ? 12.367 7.798 -6.247 1.00 83.88 79 LYS A O 1
ATOM 615 N N . PHE A 1 80 ? 11.897 6.287 -7.841 1.00 82.62 80 PHE A N 1
ATOM 616 C CA . PHE A 1 80 ? 10.652 6.926 -8.298 1.00 82.62 80 PHE A CA 1
ATOM 617 C C . PHE A 1 80 ? 9.375 6.158 -7.930 1.00 82.62 80 PHE A C 1
ATOM 619 O O . PHE A 1 80 ? 8.274 6.673 -8.136 1.00 82.62 80 PHE A O 1
ATOM 626 N N . GLY A 1 81 ? 9.509 4.952 -7.371 1.00 83.25 81 GLY A N 1
ATOM 627 C CA . GLY A 1 81 ? 8.399 4.048 -7.075 1.00 83.25 81 GLY 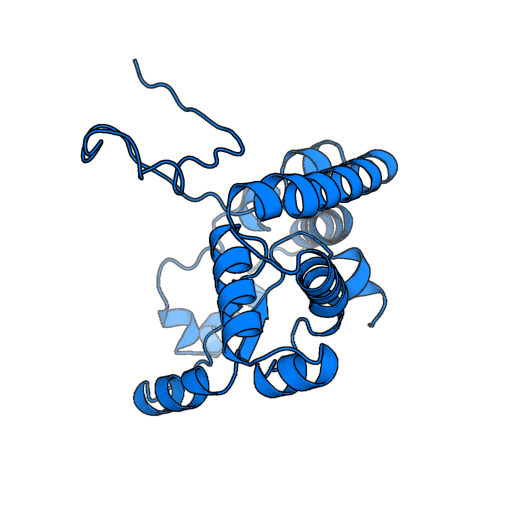A CA 1
ATOM 628 C C . GLY A 1 81 ? 7.817 3.376 -8.323 1.00 83.25 81 GLY A C 1
ATOM 629 O O . GLY A 1 81 ? 8.183 3.686 -9.452 1.00 83.25 81 GLY A O 1
ATOM 630 N N . GLY A 1 82 ? 6.869 2.458 -8.118 1.00 82.56 82 GLY A N 1
ATOM 631 C CA . GLY A 1 82 ? 6.174 1.755 -9.206 1.00 82.56 82 GLY A CA 1
ATOM 632 C C . GLY A 1 82 ? 4.994 2.526 -9.813 1.00 82.56 82 GLY A C 1
ATOM 633 O O . GLY A 1 82 ? 4.312 2.017 -10.697 1.00 82.56 82 GLY A O 1
ATOM 634 N N . PHE A 1 83 ? 4.676 3.734 -9.341 1.00 84.44 83 PHE A N 1
ATOM 635 C CA . PHE A 1 83 ? 3.572 4.496 -9.930 1.00 84.44 83 PHE A CA 1
ATOM 636 C C . PHE A 1 83 ? 3.965 4.995 -11.332 1.00 84.44 83 PHE A C 1
ATOM 638 O O . PHE A 1 83 ? 4.995 5.662 -11.456 1.00 84.44 83 PHE A O 1
ATOM 645 N N . PRO A 1 84 ? 3.162 4.736 -12.386 1.00 83.38 84 PRO A N 1
ATOM 646 C CA . PRO A 1 84 ? 3.561 5.041 -13.760 1.00 83.38 84 PRO A CA 1
ATOM 647 C C . PRO A 1 84 ? 3.919 6.512 -13.993 1.00 83.38 84 PRO A C 1
ATOM 649 O O . PRO A 1 84 ? 4.883 6.815 -14.685 1.00 83.38 84 PRO A O 1
ATOM 652 N N . GLU A 1 85 ? 3.176 7.447 -13.402 1.00 84.12 85 GLU A N 1
ATOM 653 C CA . GLU A 1 85 ? 3.353 8.883 -13.646 1.00 84.12 85 GLU A CA 1
ATOM 654 C C . GLU A 1 85 ? 4.707 9.426 -13.152 1.00 84.12 85 GLU A C 1
ATOM 656 O O . GLU A 1 85 ? 5.422 10.027 -13.961 1.00 84.12 85 GLU A O 1
ATOM 661 N N . PRO A 1 86 ? 5.110 9.254 -11.872 1.00 86.50 86 PRO A N 1
ATOM 662 C CA . PRO A 1 86 ? 6.439 9.662 -11.426 1.00 86.50 86 PRO A CA 1
ATOM 663 C C . PRO A 1 86 ? 7.555 8.828 -12.059 1.00 86.50 86 PRO A C 1
ATOM 665 O O . PRO A 1 86 ? 8.596 9.397 -12.395 1.00 86.50 86 PRO A O 1
ATOM 668 N N . PHE A 1 87 ? 7.328 7.528 -12.268 1.00 86.12 87 PHE A N 1
ATOM 669 C CA . PHE A 1 87 ? 8.313 6.625 -12.855 1.00 86.12 87 PHE A CA 1
ATOM 670 C C . PHE A 1 87 ? 8.675 7.030 -14.291 1.00 86.12 87 PHE A C 1
ATOM 672 O O . PHE A 1 87 ? 9.841 7.273 -14.592 1.00 86.12 87 PHE A O 1
ATOM 679 N N . LEU A 1 88 ? 7.677 7.220 -15.162 1.00 87.56 88 LEU A N 1
ATOM 680 C CA . LEU A 1 88 ? 7.886 7.606 -16.564 1.00 87.56 88 LEU A CA 1
ATOM 681 C C . LEU A 1 88 ? 8.433 9.033 -16.710 1.00 87.56 88 LEU A C 1
ATOM 683 O O . LEU A 1 88 ? 9.092 9.349 -17.699 1.00 87.56 88 LEU A O 1
ATOM 687 N N . ARG A 1 89 ? 8.158 9.921 -15.745 1.00 90.06 89 ARG A N 1
ATOM 688 C CA . ARG A 1 89 ? 8.714 11.284 -15.735 1.00 90.06 89 ARG A CA 1
ATOM 689 C C . ARG A 1 89 ? 10.179 11.323 -15.308 1.00 90.06 89 ARG A C 1
ATOM 691 O O . ARG A 1 89 ? 10.876 12.236 -15.741 1.00 90.06 89 ARG A O 1
ATOM 698 N N . GLY A 1 90 ? 10.623 10.423 -14.428 1.00 85.88 90 GLY A N 1
ATOM 699 C CA . GLY A 1 90 ? 12.032 10.258 -14.044 1.00 85.88 90 GLY A CA 1
ATOM 700 C C . GLY A 1 90 ? 12.714 11.488 -13.426 1.00 85.88 90 GLY A C 1
ATOM 701 O O . GLY A 1 90 ? 13.941 11.569 -13.403 1.00 85.88 90 GLY A O 1
ATOM 702 N N . THR A 1 91 ? 11.957 12.481 -12.940 1.00 90.69 91 THR A N 1
ATOM 703 C CA . THR A 1 91 ? 12.523 13.705 -12.347 1.00 90.69 91 THR A CA 1
ATOM 704 C C . THR A 1 91 ? 12.196 13.808 -10.866 1.00 90.69 91 THR A C 1
ATOM 706 O O . THR A 1 91 ? 11.042 13.763 -10.444 1.00 90.69 91 THR A O 1
ATOM 709 N N . GLU A 1 92 ? 13.224 14.028 -10.052 1.00 87.75 92 GLU A N 1
ATOM 710 C CA . GLU A 1 92 ? 13.111 14.039 -8.588 1.00 87.75 92 GLU A CA 1
ATOM 711 C C . GLU A 1 92 ? 12.213 15.170 -8.066 1.00 87.75 92 GLU A C 1
ATOM 713 O O . GLU A 1 92 ? 11.426 14.994 -7.137 1.00 87.75 92 GLU A O 1
ATOM 718 N N . LYS A 1 93 ? 12.254 16.332 -8.730 1.00 89.69 93 LYS A N 1
ATOM 719 C CA . LYS A 1 93 ? 11.365 17.464 -8.433 1.00 89.69 93 LYS A CA 1
ATOM 720 C C . LYS A 1 93 ? 9.895 17.110 -8.668 1.00 89.69 93 LYS A C 1
ATOM 722 O O . LYS A 1 93 ? 9.043 17.529 -7.883 1.00 89.69 93 LYS A O 1
ATOM 727 N N . PHE A 1 94 ? 9.600 16.376 -9.742 1.00 89.00 94 PHE A N 1
ATOM 728 C CA . PHE A 1 94 ? 8.243 15.930 -10.038 1.00 89.00 94 PHE A CA 1
ATOM 729 C C . PHE A 1 94 ? 7.807 14.847 -9.058 1.00 89.00 94 PHE A C 1
ATOM 731 O O . PHE A 1 94 ? 6.747 14.998 -8.468 1.00 89.00 94 PHE A O 1
ATOM 738 N N . HIS A 1 95 ? 8.643 13.831 -8.820 1.00 86.06 95 HIS A N 1
ATOM 739 C CA . HIS A 1 95 ? 8.366 12.757 -7.864 1.00 86.06 95 HIS A CA 1
ATOM 740 C C . HIS A 1 95 ? 8.017 13.308 -6.476 1.00 86.06 95 HIS A C 1
ATOM 742 O O . HIS A 1 95 ? 6.936 13.031 -5.966 1.00 86.06 95 HIS A O 1
ATOM 748 N N . ARG A 1 96 ? 8.847 14.200 -5.918 1.00 84.81 96 ARG A N 1
ATOM 749 C CA . ARG A 1 96 ? 8.583 14.823 -4.611 1.00 84.81 96 ARG A CA 1
ATOM 750 C C . ARG A 1 96 ? 7.276 15.623 -4.589 1.00 84.81 96 ARG A C 1
ATOM 752 O O . ARG A 1 96 ? 6.530 15.580 -3.613 1.00 84.81 96 ARG A O 1
ATOM 759 N N . ARG A 1 97 ? 6.981 16.370 -5.659 1.00 87.62 97 ARG A N 1
ATOM 760 C CA . ARG A 1 97 ? 5.723 17.127 -5.774 1.00 87.62 97 ARG A CA 1
ATOM 761 C C . ARG A 1 97 ? 4.517 16.190 -5.867 1.00 87.62 97 ARG A C 1
ATOM 763 O O . ARG A 1 97 ? 3.536 16.413 -5.167 1.00 87.62 97 ARG A O 1
ATOM 770 N N . TRP A 1 98 ? 4.599 15.170 -6.717 1.00 86.25 98 TRP A N 1
ATOM 771 C CA . TRP A 1 98 ? 3.556 14.167 -6.911 1.00 86.25 98 TRP A CA 1
ATOM 772 C C . TRP A 1 98 ? 3.271 13.442 -5.596 1.00 86.25 98 TRP A C 1
ATOM 774 O O . TRP A 1 98 ? 2.127 13.403 -5.165 1.00 86.25 98 TRP A O 1
ATOM 784 N N . GLN A 1 99 ? 4.312 13.006 -4.886 1.00 80.62 99 GLN A N 1
ATOM 785 C CA . GLN A 1 99 ? 4.196 12.314 -3.606 1.00 80.62 99 GLN A CA 1
ATOM 786 C C . GLN A 1 99 ? 3.518 13.180 -2.535 1.00 80.62 99 GLN A C 1
ATOM 788 O O . GLN A 1 99 ? 2.607 12.716 -1.852 1.00 80.62 99 GLN A O 1
ATOM 793 N N . ASN A 1 100 ? 3.909 14.452 -2.411 1.00 80.62 100 ASN A N 1
ATOM 794 C CA . ASN A 1 100 ? 3.281 15.376 -1.463 1.00 80.62 100 ASN A CA 1
ATOM 795 C C . ASN A 1 100 ? 1.811 15.643 -1.802 1.00 80.62 100 ASN A C 1
ATOM 797 O O . ASN A 1 100 ? 0.971 15.672 -0.903 1.00 80.62 100 ASN A O 1
ATOM 801 N N . ASN A 1 101 ? 1.487 15.831 -3.082 1.00 81.50 101 ASN A N 1
ATOM 802 C CA . ASN A 1 101 ? 0.107 16.030 -3.518 1.00 81.50 101 ASN A CA 1
ATOM 803 C C . ASN A 1 101 ? -0.735 14.783 -3.252 1.00 81.50 101 ASN A C 1
ATOM 805 O O . ASN A 1 101 ? -1.810 14.885 -2.673 1.00 81.50 101 ASN A O 1
ATOM 809 N N . TYR A 1 102 ? -0.214 13.615 -3.615 1.00 77.81 102 TYR A N 1
ATOM 810 C CA . TYR A 1 102 ? -0.899 12.341 -3.475 1.00 77.81 102 TYR A CA 1
ATOM 811 C C . TYR A 1 102 ? -1.161 12.002 -1.998 1.00 77.81 102 TYR A C 1
ATOM 813 O O . TYR A 1 102 ? -2.293 11.691 -1.641 1.00 77.81 102 TYR A O 1
ATOM 821 N N . ARG A 1 103 ? -0.179 12.194 -1.099 1.00 71.69 103 ARG A N 1
ATOM 822 C CA . ARG A 1 103 ? -0.394 12.062 0.358 1.00 71.69 103 ARG A CA 1
ATOM 823 C C . ARG A 1 103 ? -1.464 13.017 0.887 1.00 71.69 103 ARG A C 1
ATOM 825 O O . ARG A 1 103 ? -2.290 12.610 1.692 1.00 71.69 103 ARG A O 1
ATOM 832 N N . ASN A 1 104 ? -1.452 14.282 0.462 1.00 73.88 104 ASN A N 1
ATOM 833 C CA . ASN A 1 104 ? -2.459 15.246 0.909 1.00 73.88 104 ASN A CA 1
ATOM 834 C C . ASN A 1 104 ? -3.863 14.870 0.417 1.00 73.88 104 ASN A C 1
ATOM 836 O O . ASN A 1 104 ? -4.801 14.940 1.205 1.00 73.88 104 ASN A O 1
ATOM 840 N N . LEU A 1 105 ? -3.997 14.458 -0.846 1.00 71.81 105 LEU A N 1
ATOM 841 C CA . LEU A 1 105 ? -5.270 14.070 -1.454 1.00 71.81 105 LEU A CA 1
ATOM 842 C C . LEU A 1 105 ? -5.881 12.863 -0.729 1.00 71.81 105 LEU A C 1
ATOM 844 O O . LEU A 1 105 ? -7.010 12.923 -0.249 1.00 71.81 105 LEU A O 1
ATOM 848 N N . LEU A 1 106 ? -5.085 11.808 -0.544 1.00 69.38 106 LEU A N 1
ATOM 849 C CA . LEU A 1 106 ? -5.535 10.583 0.113 1.00 69.38 106 LEU A CA 1
ATOM 850 C C . LEU A 1 106 ? -5.915 10.818 1.575 1.00 69.38 106 LEU A C 1
ATOM 852 O O . LEU A 1 106 ? -6.952 10.355 2.044 1.00 69.38 106 LEU A O 1
ATOM 856 N N . THR A 1 107 ? -5.089 11.555 2.316 1.00 64.50 107 THR A N 1
ATOM 857 C CA . THR A 1 107 ? -5.302 11.698 3.757 1.00 64.50 107 THR A CA 1
ATOM 858 C C . THR A 1 107 ? -6.357 12.748 4.103 1.00 64.50 107 THR A C 1
ATOM 860 O O . THR A 1 107 ? -7.022 12.615 5.125 1.00 64.50 107 THR A O 1
ATOM 863 N N . LYS A 1 108 ? -6.547 13.789 3.283 1.00 67.12 108 LYS A N 1
ATOM 864 C CA . LYS A 1 108 ? -7.493 14.876 3.603 1.00 67.12 108 LYS A CA 1
ATOM 865 C C . LYS A 1 108 ? -8.821 14.764 2.875 1.00 67.12 108 LYS A C 1
ATOM 867 O O . LYS A 1 108 ? -9.840 15.121 3.463 1.00 67.12 108 LYS A O 1
ATOM 872 N N . GLU A 1 109 ? -8.820 14.307 1.627 1.00 67.19 109 GLU A N 1
ATOM 873 C CA . GLU A 1 109 ? -10.043 14.190 0.829 1.00 67.19 109 GLU A CA 1
ATOM 874 C C . GLU A 1 109 ? -10.613 12.775 0.931 1.00 67.19 109 GLU A C 1
ATOM 876 O O . GLU A 1 109 ? -11.756 12.611 1.352 1.00 67.19 109 GLU A O 1
ATOM 881 N N . ASP A 1 110 ? -9.818 11.736 0.648 1.00 67.81 110 ASP A N 1
ATOM 882 C CA . ASP A 1 110 ? -10.340 10.361 0.624 1.00 67.81 110 ASP A CA 1
ATOM 883 C C . ASP A 1 110 ? -10.713 9.837 2.015 1.00 67.81 110 ASP A C 1
ATOM 885 O O . ASP A 1 110 ? -11.803 9.301 2.202 1.00 67.81 110 ASP A O 1
ATOM 889 N N . VAL A 1 111 ? -9.871 10.040 3.029 1.00 65.19 111 VAL A N 1
ATOM 890 C CA . VAL A 1 111 ? -10.201 9.665 4.418 1.00 65.19 111 VAL A CA 1
ATOM 891 C C . VAL A 1 111 ? -11.469 10.362 4.912 1.00 65.19 111 VAL A C 1
ATOM 893 O O . VAL A 1 111 ? -12.302 9.733 5.573 1.00 65.19 111 VAL A O 1
ATOM 896 N N . ARG A 1 112 ? -11.608 11.662 4.625 1.00 65.25 112 ARG A N 1
ATOM 897 C CA . ARG A 1 112 ? -12.731 12.480 5.097 1.00 65.25 112 ARG A CA 1
ATOM 898 C C . ARG A 1 112 ? -14.044 12.060 4.443 1.00 65.25 112 ARG A C 1
ATOM 900 O O . ARG A 1 112 ? -15.073 12.056 5.114 1.00 65.25 112 ARG A O 1
ATOM 907 N N . ASP A 1 113 ? -13.991 11.676 3.172 1.00 63.38 113 ASP A N 1
ATOM 908 C CA . ASP A 1 113 ? -15.159 11.244 2.404 1.00 63.38 113 ASP A CA 1
ATOM 909 C C . ASP A 1 113 ? -15.564 9.794 2.718 1.00 63.38 113 ASP A C 1
ATOM 911 O O . ASP A 1 113 ? -16.751 9.469 2.776 1.00 63.38 113 ASP A O 1
ATOM 915 N N . LEU A 1 114 ? -14.592 8.903 2.939 1.00 59.81 114 LEU A N 1
ATOM 916 C CA . LEU A 1 114 ? -14.847 7.467 3.115 1.00 59.81 114 LEU A CA 1
ATOM 917 C C . LEU A 1 114 ? -15.273 7.091 4.526 1.00 59.81 114 LEU A C 1
ATOM 919 O O . LEU A 1 114 ? -15.843 6.015 4.746 1.00 59.81 114 LEU A O 1
ATOM 923 N N . SER A 1 115 ? -15.001 7.959 5.492 1.00 56.06 115 SER A N 1
ATOM 924 C CA . SER A 1 115 ? -15.128 7.596 6.882 1.00 56.06 115 SER A CA 1
ATOM 925 C C . SER A 1 115 ? -15.798 8.701 7.689 1.00 56.06 115 SER A C 1
ATOM 927 O O . SER A 1 115 ? -15.394 9.860 7.701 1.00 56.06 115 SER A O 1
ATOM 929 N N . ARG A 1 116 ? -16.809 8.317 8.469 1.00 64.88 116 ARG A N 1
ATOM 930 C CA . ARG A 1 116 ? -17.273 9.111 9.614 1.00 64.88 116 ARG A CA 1
ATOM 931 C C . ARG A 1 116 ? -16.230 9.050 10.745 1.00 64.88 116 ARG A C 1
ATOM 933 O O . ARG A 1 116 ? -16.590 8.804 11.894 1.00 64.88 116 ARG A O 1
ATOM 940 N N . ILE A 1 117 ? -14.934 9.149 10.431 1.00 68.38 117 ILE A N 1
ATOM 941 C CA . ILE A 1 117 ? -13.873 9.140 11.437 1.00 68.38 117 ILE A CA 1
ATOM 942 C C . ILE A 1 117 ? -14.001 10.432 12.238 1.00 68.38 117 ILE A C 1
ATOM 944 O O . ILE A 1 117 ? -13.845 11.531 11.715 1.00 68.38 117 ILE A O 1
ATOM 948 N N . ALA A 1 118 ? -14.282 10.280 13.531 1.00 69.62 118 ALA A N 1
ATOM 949 C CA . ALA A 1 118 ? -14.358 11.398 14.466 1.00 69.62 118 ALA A CA 1
ATOM 950 C C . ALA A 1 118 ? -12.987 12.055 14.713 1.00 69.62 118 ALA A C 1
ATOM 952 O O . ALA A 1 118 ? -12.923 13.218 15.098 1.00 69.62 118 ALA A O 1
ATOM 953 N N . ASP A 1 119 ? -11.895 11.316 14.494 1.00 80.38 119 ASP A N 1
ATOM 954 C CA . ASP A 1 119 ? -10.531 11.740 14.802 1.00 80.38 119 ASP A CA 1
ATOM 955 C C . ASP A 1 119 ? -9.594 11.579 13.596 1.00 80.38 119 ASP A C 1
ATOM 957 O O . ASP A 1 119 ? -8.871 10.592 13.461 1.00 80.38 119 ASP A O 1
ATOM 961 N N . ILE A 1 120 ? -9.649 12.561 12.692 1.00 80.62 120 ILE A N 1
ATOM 962 C CA . ILE A 1 120 ? -8.814 12.616 11.480 1.00 80.62 120 ILE A CA 1
ATOM 963 C C . ILE A 1 120 ? -7.336 12.791 11.848 1.00 80.62 120 ILE A C 1
ATOM 965 O O . ILE A 1 120 ? -6.476 12.158 11.243 1.00 80.62 120 ILE A O 1
ATOM 969 N N . LYS A 1 121 ? -7.043 13.595 12.878 1.00 82.94 121 LYS A N 1
ATOM 970 C CA . LYS A 1 121 ? -5.668 13.864 13.320 1.00 82.94 121 LYS A CA 1
ATOM 971 C C . LYS A 1 121 ? -4.972 12.590 13.787 1.00 82.94 121 LYS A C 1
ATOM 973 O O . LYS A 1 121 ? -3.825 12.357 13.430 1.00 82.94 121 LYS A O 1
ATOM 978 N N . GLY A 1 122 ? -5.665 11.742 14.547 1.00 86.06 122 GLY A N 1
ATOM 979 C CA . GLY A 1 122 ? -5.107 10.459 14.970 1.00 86.06 122 GLY A CA 1
ATOM 980 C C . GLY A 1 122 ? -4.803 9.519 13.798 1.00 86.06 122 GLY A C 1
ATOM 981 O O . GLY A 1 122 ? -3.788 8.823 13.828 1.00 86.06 122 GLY A O 1
ATOM 982 N N . LEU A 1 123 ? -5.628 9.533 12.744 1.00 83.12 123 LEU A N 1
ATOM 983 C CA . LEU A 1 123 ? -5.340 8.776 11.526 1.00 83.12 123 LEU A CA 1
ATOM 984 C C . LEU A 1 123 ? -4.143 9.356 10.759 1.00 83.12 123 LEU A C 1
ATOM 986 O O . LEU A 1 123 ? -3.301 8.589 10.301 1.00 83.12 123 LEU A O 1
ATOM 990 N N . GLU A 1 124 ? -4.048 10.683 10.634 1.00 79.94 124 GLU A N 1
ATOM 991 C CA . GLU A 1 124 ? -2.885 11.361 10.039 1.00 79.94 124 GLU A CA 1
ATOM 992 C C . GLU A 1 124 ? -1.593 10.931 10.743 1.00 79.94 124 GLU A C 1
ATOM 994 O O . GLU A 1 124 ? -0.661 10.466 10.088 1.00 79.94 124 GLU A O 1
ATOM 999 N N . THR A 1 125 ? -1.574 10.966 12.079 1.00 85.56 125 THR A N 1
ATOM 1000 C CA . THR A 1 125 ? -0.428 10.497 12.869 1.00 85.56 125 THR A CA 1
ATOM 1001 C C . THR A 1 125 ? -0.138 9.012 12.637 1.00 85.56 125 THR A C 1
ATOM 1003 O O . THR A 1 125 ? 1.026 8.638 12.509 1.00 85.56 125 THR A O 1
ATOM 1006 N N . LEU A 1 126 ? -1.163 8.154 12.524 1.00 84.31 126 LEU A N 1
ATOM 1007 C CA . LEU A 1 126 ? -0.963 6.742 12.177 1.00 84.31 126 LEU A CA 1
ATOM 1008 C C . LEU A 1 126 ? -0.258 6.600 10.814 1.00 84.31 126 LEU A C 1
ATOM 1010 O O . LEU A 1 126 ? 0.714 5.858 10.701 1.00 84.31 126 LEU A O 1
ATOM 1014 N N . VAL A 1 127 ? -0.707 7.326 9.787 1.00 80.50 127 VAL A N 1
ATOM 1015 C CA . VAL A 1 127 ? -0.097 7.297 8.444 1.00 80.50 127 VAL A CA 1
ATOM 1016 C C . VAL A 1 127 ? 1.356 7.787 8.465 1.00 80.50 127 VAL A C 1
ATOM 1018 O O . VAL A 1 127 ? 2.179 7.271 7.709 1.00 80.50 127 VAL A O 1
ATOM 1021 N N . GLU A 1 128 ? 1.699 8.727 9.345 1.00 79.06 128 GLU A N 1
ATOM 1022 C CA . GLU A 1 128 ? 3.069 9.228 9.506 1.00 79.06 128 GLU A CA 1
ATOM 1023 C C . GLU A 1 128 ? 4.017 8.226 10.185 1.00 79.06 128 GLU A C 1
ATOM 1025 O O . GLU A 1 128 ? 5.176 8.124 9.780 1.00 79.06 128 GLU A O 1
ATOM 1030 N N . ILE A 1 129 ? 3.549 7.456 11.177 1.00 81.44 129 ILE A N 1
ATOM 1031 C CA . ILE A 1 129 ? 4.398 6.495 11.914 1.00 81.44 129 ILE A CA 1
ATOM 1032 C C . ILE A 1 129 ? 4.561 5.149 11.198 1.00 81.44 129 ILE A C 1
ATOM 1034 O O . ILE A 1 129 ? 5.537 4.436 11.435 1.00 81.44 129 ILE A O 1
ATOM 1038 N N . LEU A 1 130 ? 3.608 4.776 10.339 1.00 79.81 130 LEU A N 1
ATOM 1039 C CA . LEU A 1 130 ? 3.589 3.477 9.664 1.00 79.81 130 LEU A CA 1
ATOM 1040 C C . LEU A 1 130 ? 4.848 3.186 8.824 1.00 79.81 130 LEU A C 1
ATOM 1042 O O . LEU A 1 130 ? 5.382 2.084 8.974 1.00 79.81 130 LEU A O 1
ATOM 1046 N N . PRO A 1 131 ? 5.380 4.127 8.014 1.00 75.69 131 PRO A N 1
ATOM 1047 C CA . PRO A 1 131 ? 6.599 3.914 7.234 1.00 75.69 131 PRO A CA 1
ATOM 1048 C C . PRO A 1 131 ? 7.808 3.463 8.062 1.00 75.69 131 PRO A C 1
ATOM 1050 O O . PRO A 1 131 ? 8.562 2.601 7.621 1.00 75.69 131 PRO A O 1
ATOM 1053 N N . ALA A 1 132 ? 7.977 3.993 9.278 1.00 77.75 132 ALA A N 1
ATOM 1054 C CA . ALA A 1 132 ? 9.091 3.635 10.160 1.00 77.75 132 ALA A CA 1
ATOM 1055 C C . ALA A 1 132 ? 8.967 2.216 10.745 1.00 77.75 132 ALA A C 1
ATOM 1057 O O . ALA A 1 132 ? 9.945 1.658 11.235 1.00 77.75 132 ALA A O 1
ATOM 1058 N N . LYS A 1 133 ? 7.767 1.626 10.702 1.00 74.62 133 LYS A N 1
ATOM 1059 C CA . LYS A 1 133 ? 7.490 0.273 11.201 1.00 74.62 133 LYS A CA 1
ATOM 1060 C C . LYS A 1 133 ? 7.390 -0.764 10.068 1.00 74.62 133 LYS A C 1
ATOM 1062 O O . LYS A 1 133 ? 7.125 -1.938 10.341 1.00 74.62 133 LYS A O 1
ATOM 1067 N N . VAL A 1 134 ? 7.617 -0.371 8.810 1.00 71.81 134 VAL A N 1
ATOM 1068 C CA . VAL A 1 134 ? 7.634 -1.282 7.649 1.00 71.81 134 VAL A CA 1
ATOM 1069 C C . VAL A 1 134 ? 8.697 -2.364 7.855 1.00 71.81 134 VAL A C 1
ATOM 1071 O O . VAL A 1 134 ? 9.772 -2.105 8.382 1.00 71.81 134 VAL A O 1
ATOM 1074 N N . SER A 1 135 ? 8.388 -3.599 7.458 1.00 64.88 135 SER A N 1
ATOM 1075 C CA . SER A 1 135 ? 9.237 -4.796 7.650 1.00 64.88 135 SER A CA 1
ATOM 1076 C C . SER A 1 135 ? 9.389 -5.297 9.092 1.00 64.88 135 SER A C 1
ATOM 1078 O O . SER A 1 135 ? 9.901 -6.397 9.293 1.00 64.88 135 SER A O 1
ATOM 1080 N N . SER A 1 136 ? 8.896 -4.561 10.091 1.00 69.81 136 SER A N 1
ATOM 1081 C CA . SER A 1 136 ? 8.800 -5.044 11.472 1.00 69.81 136 SER A CA 1
ATOM 1082 C C . SER A 1 136 ? 7.436 -5.689 11.749 1.00 69.81 136 SER A C 1
ATOM 1084 O O . SER A 1 136 ? 6.446 -5.414 11.065 1.00 69.81 136 SER A O 1
ATOM 1086 N N . GLN A 1 137 ? 7.372 -6.562 12.759 1.00 74.12 137 GLN A N 1
ATOM 1087 C CA . GLN A 1 137 ? 6.099 -7.125 13.209 1.00 74.12 137 GLN A CA 1
ATOM 1088 C C . GLN A 1 137 ? 5.318 -6.046 13.966 1.00 74.12 137 GLN A C 1
ATOM 1090 O O . GLN A 1 137 ? 5.743 -5.599 15.030 1.00 74.12 137 GLN A O 1
ATOM 1095 N N . ILE A 1 138 ? 4.153 -5.661 13.446 1.00 77.12 138 ILE A N 1
ATOM 1096 C CA . ILE A 1 138 ? 3.318 -4.612 14.037 1.00 77.12 138 ILE A CA 1
ATOM 1097 C C . ILE A 1 138 ? 2.203 -5.259 14.857 1.00 77.12 138 ILE A C 1
ATOM 1099 O O . ILE A 1 138 ? 1.431 -6.088 14.363 1.00 77.12 138 ILE A O 1
ATOM 1103 N N . SER A 1 139 ? 2.100 -4.866 16.128 1.00 82.94 139 SER A N 1
ATOM 1104 C CA . SER A 1 139 ? 0.976 -5.234 16.988 1.00 82.94 139 SER A CA 1
ATOM 1105 C C . SER A 1 139 ? 0.003 -4.056 17.102 1.00 82.94 139 SER A C 1
ATOM 1107 O O . SER A 1 139 ? 0.401 -2.920 17.359 1.00 82.94 139 SER A O 1
ATOM 1109 N N . ILE A 1 140 ? -1.292 -4.322 16.907 1.00 85.56 140 ILE A N 1
ATOM 1110 C CA . ILE A 1 140 ? -2.345 -3.316 17.114 1.00 85.56 140 ILE A CA 1
ATOM 1111 C C . ILE A 1 140 ? -2.357 -2.800 18.570 1.00 85.56 140 ILE A C 1
ATOM 1113 O O . ILE A 1 140 ? -2.547 -1.600 18.745 1.00 85.56 140 ILE A O 1
ATOM 1117 N N . PRO A 1 141 ? -2.100 -3.626 19.611 1.00 86.50 141 PRO A N 1
ATOM 1118 C CA . PRO A 1 141 ? -1.972 -3.124 20.981 1.00 86.50 141 PRO A CA 1
ATOM 1119 C C . PRO A 1 141 ? -0.861 -2.079 21.152 1.00 86.50 141 PRO A C 1
ATOM 1121 O O . PRO A 1 141 ? -1.107 -1.045 21.756 1.00 86.50 141 PRO A O 1
ATOM 1124 N N . SER A 1 142 ? 0.316 -2.281 20.549 1.00 86.75 142 SER A N 1
ATOM 1125 C CA . SER A 1 142 ? 1.402 -1.288 20.607 1.00 86.75 142 SER A CA 1
ATOM 1126 C C . SER A 1 142 ? 1.004 0.025 19.931 1.00 86.75 142 SER A C 1
ATOM 1128 O O . SER A 1 142 ? 1.259 1.090 20.474 1.00 86.75 142 SER A O 1
ATOM 1130 N N . LEU A 1 143 ? 0.317 -0.028 18.785 1.00 86.88 143 LEU A N 1
ATOM 1131 C CA . LEU A 1 143 ? -0.193 1.183 18.129 1.00 86.88 143 LEU A CA 1
ATOM 1132 C C . LEU A 1 143 ? -1.286 1.885 18.950 1.00 86.88 143 LEU A C 1
ATOM 1134 O O . LEU A 1 143 ? -1.393 3.107 18.926 1.00 86.88 143 LEU A O 1
ATOM 1138 N N . SER A 1 144 ? -2.108 1.111 19.660 1.00 89.19 144 SER A N 1
ATOM 1139 C CA . SER A 1 144 ? -3.144 1.610 20.568 1.00 89.19 144 SER A CA 1
ATOM 1140 C C . SER A 1 144 ? -2.532 2.390 21.736 1.00 89.19 144 SER A C 1
ATOM 1142 O O . SER A 1 144 ? -3.040 3.463 22.065 1.00 89.19 144 SER A O 1
ATOM 1144 N N . GLU A 1 145 ? -1.424 1.896 22.299 1.00 88.88 145 GLU A N 1
ATOM 1145 C CA . GLU A 1 145 ? -0.632 2.573 23.334 1.00 88.88 145 GLU A CA 1
ATOM 1146 C C . GLU A 1 145 ? 0.074 3.822 22.786 1.00 88.88 145 GLU A C 1
ATOM 1148 O O . GLU A 1 145 ? -0.118 4.906 23.334 1.00 88.88 145 GLU A O 1
ATOM 1153 N N . ASP A 1 146 ? 0.798 3.698 21.664 1.00 87.94 146 ASP A N 1
ATOM 1154 C CA . ASP A 1 146 ? 1.549 4.796 21.031 1.00 87.94 146 ASP A CA 1
ATOM 1155 C C . ASP A 1 146 ? 0.641 5.995 20.676 1.00 87.94 146 ASP A C 1
ATOM 1157 O O . ASP A 1 146 ? 1.023 7.151 20.851 1.00 87.94 146 ASP A O 1
ATOM 1161 N N . LEU A 1 147 ? -0.574 5.736 20.171 1.00 89.19 147 LEU A N 1
ATOM 1162 C CA . LEU A 1 147 ? -1.527 6.770 19.732 1.00 89.19 147 LEU A CA 1
ATOM 1163 C C . LEU A 1 147 ? -2.552 7.161 20.812 1.00 89.19 147 LEU A C 1
ATOM 1165 O O . LEU A 1 147 ? -3.339 8.091 20.608 1.00 89.19 147 LEU A O 1
ATOM 1169 N N . GLY A 1 148 ? -2.605 6.436 21.935 1.00 90.06 148 GLY A N 1
ATOM 1170 C CA . GLY A 1 148 ? -3.611 6.631 22.983 1.00 90.06 148 GLY A CA 1
ATOM 1171 C C . GLY A 1 148 ? -5.055 6.430 22.499 1.00 90.06 148 GLY A C 1
ATOM 1172 O O . GLY A 1 148 ? -5.969 7.131 22.943 1.00 90.06 148 GLY A O 1
ATOM 1173 N N . LYS A 1 149 ? -5.285 5.514 21.548 1.00 90.88 149 LYS A N 1
ATOM 1174 C CA . LYS A 1 149 ? -6.614 5.223 20.965 1.00 90.88 149 LYS A CA 1
ATOM 1175 C C . LYS A 1 149 ? -7.035 3.798 21.261 1.00 90.88 149 LYS A C 1
ATOM 1177 O O . LYS A 1 149 ? -6.193 2.934 21.451 1.00 90.88 149 LYS A O 1
ATOM 1182 N N . LYS A 1 150 ? -8.343 3.525 21.263 1.00 90.31 150 LYS A N 1
ATOM 1183 C CA . LYS A 1 150 ? -8.871 2.169 21.480 1.00 90.31 150 LYS A CA 1
ATOM 1184 C C . LYS A 1 150 ? -8.419 1.219 20.366 1.00 90.31 150 LYS A C 1
ATOM 1186 O O . LYS A 1 150 ? -8.347 1.618 19.204 1.00 90.31 150 LYS A O 1
ATOM 1191 N N . TYR A 1 151 ? -8.219 -0.050 20.716 1.00 89.31 151 TYR A N 1
ATOM 1192 C CA . TYR A 1 151 ? -7.859 -1.121 19.780 1.00 89.31 151 TYR A CA 1
ATOM 1193 C C . TYR A 1 151 ? -8.753 -1.141 18.527 1.00 89.31 151 TYR A C 1
ATOM 1195 O O . TYR A 1 151 ? -8.244 -1.129 17.408 1.00 89.31 151 TYR A O 1
ATOM 1203 N N . ASP A 1 152 ? -10.079 -1.095 18.704 1.00 88.12 152 ASP A N 1
ATOM 1204 C CA . ASP A 1 152 ? -11.037 -1.147 17.589 1.00 88.12 152 ASP A CA 1
ATOM 1205 C C . ASP A 1 152 ? -10.927 0.063 16.655 1.00 88.12 152 ASP A C 1
ATOM 1207 O O . ASP A 1 152 ? -11.143 -0.060 15.452 1.00 88.12 152 ASP A O 1
ATOM 1211 N N . THR A 1 153 ? -10.546 1.227 17.188 1.00 88.69 153 THR A N 1
ATOM 1212 C CA . THR A 1 1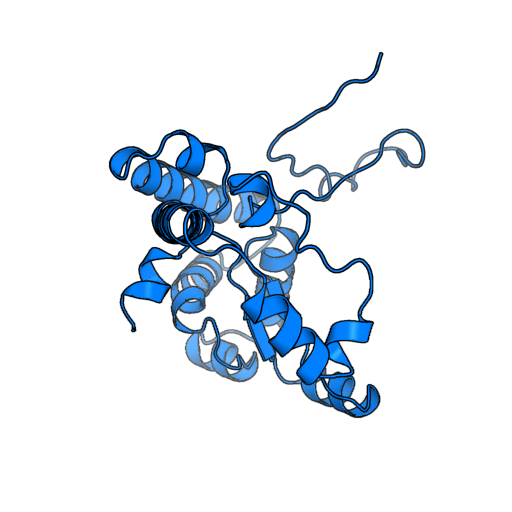53 ? -10.324 2.440 16.395 1.00 88.69 153 THR A CA 1
ATOM 1213 C C . THR A 1 153 ? -9.114 2.273 15.485 1.00 88.69 153 THR A C 1
ATOM 1215 O O . THR A 1 153 ? -9.232 2.499 14.284 1.00 88.69 153 THR A O 1
ATOM 1218 N N . ILE A 1 154 ? -7.983 1.809 16.029 1.00 88.69 154 ILE A N 1
ATOM 1219 C CA . ILE A 1 154 ? -6.770 1.551 15.241 1.00 88.69 154 ILE A CA 1
ATOM 1220 C C . ILE A 1 154 ? -7.015 0.455 14.205 1.00 88.69 154 ILE A C 1
ATOM 1222 O O . ILE A 1 154 ? -6.609 0.594 13.054 1.00 88.69 154 ILE A O 1
ATOM 1226 N N . LYS A 1 155 ? -7.714 -0.618 14.584 1.00 86.94 155 LYS A N 1
ATOM 1227 C CA . LYS A 1 155 ? -8.062 -1.697 13.659 1.00 86.94 155 LYS A CA 1
ATOM 1228 C C . LYS A 1 1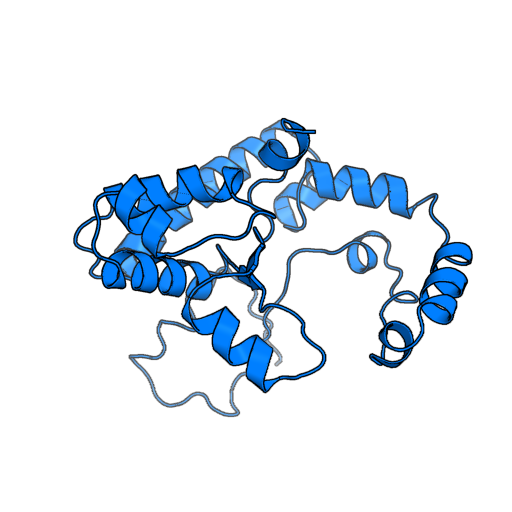55 ? -8.915 -1.187 12.496 1.00 86.94 155 LYS A C 1
ATOM 1230 O O . LYS A 1 155 ? -8.557 -1.408 11.347 1.00 86.94 155 LYS A O 1
ATOM 1235 N N . ASN A 1 156 ? -9.978 -0.437 12.788 1.00 85.56 156 ASN A N 1
ATOM 1236 C CA . ASN A 1 156 ? -10.833 0.158 11.764 1.00 85.56 156 ASN A CA 1
ATOM 1237 C C . ASN A 1 156 ? -10.059 1.122 10.850 1.00 85.56 156 ASN A C 1
ATOM 1239 O O . ASN A 1 156 ? -10.273 1.140 9.644 1.00 85.56 156 ASN A O 1
ATOM 1243 N N . TRP A 1 157 ? -9.134 1.909 11.403 1.00 86.06 157 TRP A N 1
ATOM 1244 C CA . TRP A 1 157 ? -8.250 2.765 10.612 1.00 86.06 157 TRP A CA 1
ATOM 1245 C C . TRP A 1 157 ? -7.357 1.965 9.667 1.00 86.06 157 TRP A C 1
ATOM 1247 O O . TRP A 1 157 ? -7.273 2.300 8.490 1.00 86.06 157 TRP A O 1
ATOM 1257 N N . ILE A 1 158 ? -6.742 0.885 10.146 1.00 83.69 158 ILE A N 1
ATOM 1258 C CA . ILE A 1 158 ? -5.938 -0.012 9.309 1.00 83.69 158 ILE A CA 1
ATOM 1259 C C . ILE A 1 158 ? -6.796 -0.642 8.202 1.00 83.69 158 ILE A C 1
ATOM 1261 O O . ILE A 1 158 ? -6.354 -0.675 7.056 1.00 83.69 158 ILE A O 1
ATOM 1265 N N . ASP A 1 159 ? -8.015 -1.089 8.510 1.00 82.12 159 ASP A N 1
ATOM 1266 C CA . ASP A 1 159 ? -8.934 -1.678 7.526 1.00 82.12 159 ASP A CA 1
ATOM 1267 C C . ASP A 1 159 ? -9.335 -0.656 6.441 1.00 82.12 159 ASP A C 1
ATOM 1269 O O . ASP A 1 159 ? -9.371 -0.981 5.254 1.00 82.12 159 ASP A O 1
ATOM 1273 N N . ILE A 1 160 ? -9.559 0.608 6.819 1.00 79.50 160 ILE A N 1
ATOM 1274 C CA . ILE A 1 160 ? -9.821 1.704 5.871 1.00 79.50 160 ILE A CA 1
ATOM 1275 C C . ILE A 1 160 ? -8.597 1.966 4.987 1.00 79.50 160 ILE A C 1
ATOM 1277 O O . ILE A 1 160 ? -8.730 2.065 3.768 1.00 79.50 160 ILE A O 1
ATOM 1281 N N . LEU A 1 161 ? -7.400 2.044 5.576 1.00 78.44 161 LEU A N 1
ATOM 1282 C CA . LEU A 1 161 ? -6.154 2.245 4.830 1.00 78.44 161 LEU A CA 1
ATOM 1283 C C . LEU A 1 161 ? -5.860 1.077 3.870 1.00 78.44 161 LEU A C 1
ATOM 1285 O O . LEU A 1 161 ? -5.310 1.304 2.793 1.00 78.44 161 LEU A O 1
ATOM 1289 N N . GLN A 1 162 ? -6.251 -0.152 4.222 1.00 78.00 162 GLN A N 1
ATOM 1290 C CA . GLN A 1 162 ? -6.200 -1.304 3.315 1.00 78.00 162 GLN A CA 1
ATOM 1291 C C . GLN A 1 162 ? -7.201 -1.183 2.167 1.00 78.00 162 GLN A C 1
ATOM 1293 O O . GLN A 1 162 ? -6.834 -1.418 1.019 1.00 78.00 162 GLN A O 1
ATOM 1298 N N . GLY A 1 163 ? -8.443 -0.779 2.453 1.00 74.75 163 GLY A N 1
ATOM 1299 C CA . GLY A 1 163 ? -9.455 -0.527 1.421 1.00 74.75 163 GLY A CA 1
ATOM 1300 C C . GLY A 1 163 ? -9.064 0.596 0.453 1.00 74.75 163 GLY A C 1
ATOM 1301 O O . GLY A 1 163 ? -9.479 0.589 -0.702 1.00 74.75 163 GLY A O 1
ATOM 1302 N N . LEU A 1 164 ? -8.225 1.527 0.914 1.00 73.06 164 LEU A N 1
ATOM 1303 C CA . LEU A 1 164 ? -7.611 2.590 0.119 1.00 73.06 164 LEU A CA 1
ATOM 1304 C C . LEU A 1 164 ? -6.313 2.180 -0.588 1.00 73.06 164 LEU A C 1
ATOM 1306 O O . LEU A 1 164 ? -5.697 3.012 -1.252 1.00 73.06 164 LEU A O 1
ATOM 1310 N N . TYR A 1 165 ? -5.868 0.931 -0.438 1.00 74.25 165 TYR A N 1
ATOM 1311 C CA . TYR A 1 165 ? -4.594 0.444 -0.971 1.00 74.25 165 TYR A CA 1
ATOM 1312 C C . TYR A 1 165 ? -3.376 1.284 -0.532 1.00 74.25 165 TYR A C 1
ATOM 1314 O O . TYR A 1 165 ? -2.372 1.368 -1.239 1.00 74.25 165 TYR A O 1
ATOM 1322 N N . LEU A 1 166 ? -3.440 1.893 0.657 1.00 73.94 166 LEU A N 1
ATOM 1323 C CA . LEU A 1 166 ? -2.323 2.623 1.273 1.00 73.94 166 LEU A CA 1
ATOM 1324 C C . LEU A 1 166 ? -1.429 1.705 2.101 1.00 73.94 166 LEU A C 1
ATOM 1326 O O . LEU A 1 166 ? -0.224 1.930 2.225 1.00 73.94 166 LEU A O 1
ATOM 1330 N N . VAL A 1 167 ? -2.036 0.670 2.673 1.00 75.69 167 VAL A N 1
ATOM 1331 C CA . VAL A 1 167 ? -1.416 -0.290 3.581 1.00 75.69 167 VAL A CA 1
ATOM 1332 C C . VAL A 1 167 ? -1.778 -1.690 3.119 1.00 75.69 167 VAL A C 1
ATOM 1334 O O . VAL A 1 167 ? -2.928 -1.960 2.796 1.00 75.69 167 VAL A O 1
ATOM 1337 N N . PHE A 1 168 ? -0.807 -2.599 3.126 1.00 72.00 168 PHE A N 1
ATOM 1338 C CA . PHE A 1 168 ? -1.038 -4.011 2.849 1.00 72.00 168 PHE A CA 1
ATOM 1339 C C . PHE A 1 168 ? -0.562 -4.821 4.037 1.00 72.00 168 PHE A C 1
ATOM 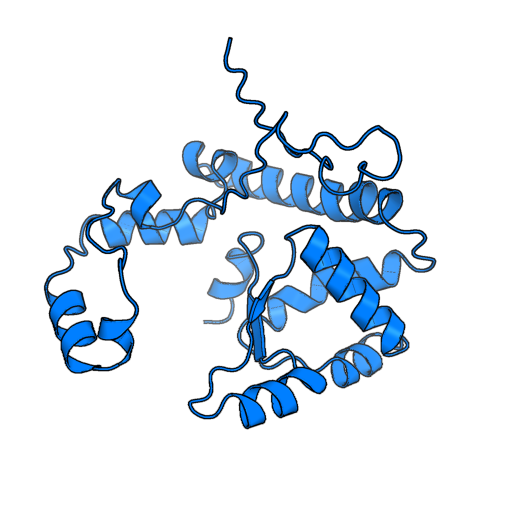1341 O O . PHE A 1 168 ? 0.526 -4.592 4.559 1.00 72.00 168 PHE A O 1
ATOM 1348 N N . THR A 1 169 ? -1.360 -5.781 4.480 1.00 71.19 169 THR A N 1
ATOM 1349 C CA . THR A 1 169 ? -0.973 -6.661 5.583 1.00 71.19 169 THR A CA 1
ATOM 1350 C C . THR A 1 169 ? -0.482 -7.985 5.044 1.00 71.19 169 THR A C 1
ATOM 1352 O O . THR A 1 169 ? -1.216 -8.680 4.339 1.00 71.19 169 THR A O 1
ATOM 1355 N N . LEU A 1 170 ? 0.738 -8.365 5.415 1.00 73.75 170 LEU A N 1
ATOM 1356 C CA . LEU A 1 170 ? 1.250 -9.692 5.112 1.00 73.75 170 LEU A CA 1
ATOM 1357 C C . LEU A 1 170 ? 0.849 -10.662 6.220 1.00 73.75 170 LEU A C 1
ATOM 1359 O O . LEU A 1 170 ? 1.070 -10.422 7.413 1.00 73.75 170 LEU A O 1
ATOM 1363 N N . ARG A 1 171 ? 0.257 -11.786 5.812 1.00 68.81 171 ARG A N 1
ATOM 1364 C CA . ARG A 1 171 ? -0.049 -12.880 6.732 1.00 68.81 171 ARG A CA 1
ATOM 1365 C C . ARG A 1 171 ? 1.228 -13.661 7.041 1.00 68.81 171 ARG A C 1
ATOM 1367 O O . ARG A 1 171 ? 2.042 -13.878 6.142 1.00 68.81 171 ARG A O 1
ATOM 1374 N N . PRO A 1 172 ? 1.409 -14.121 8.289 1.00 68.06 172 PRO A N 1
ATOM 1375 C CA . PRO A 1 172 ? 2.561 -14.935 8.639 1.00 68.06 172 PRO A CA 1
ATOM 1376 C C . PRO A 1 172 ? 2.510 -16.264 7.877 1.00 68.06 172 PRO A C 1
ATOM 1378 O O . PRO A 1 172 ? 1.557 -17.034 8.014 1.00 68.06 172 PRO A O 1
ATOM 1381 N N . TRP A 1 173 ? 3.552 -16.555 7.100 1.00 65.75 173 TRP A N 1
ATOM 1382 C CA . TRP A 1 173 ? 3.678 -17.838 6.417 1.00 65.75 173 TRP A CA 1
ATOM 1383 C C . TRP A 1 173 ? 4.062 -18.935 7.413 1.00 65.75 173 TRP A C 1
ATOM 1385 O O . TRP A 1 173 ? 5.039 -18.815 8.154 1.00 65.75 173 TRP A O 1
ATOM 1395 N N . HIS A 1 174 ? 3.297 -20.025 7.444 1.00 67.19 174 HIS A N 1
ATOM 1396 C CA . HIS A 1 174 ? 3.599 -21.171 8.295 1.00 67.19 174 HIS A CA 1
ATOM 1397 C C . HIS A 1 174 ? 3.102 -22.466 7.643 1.00 67.19 174 HIS A C 1
ATOM 1399 O O . HIS A 1 174 ? 1.956 -22.536 7.210 1.00 67.19 174 HIS A O 1
ATOM 1405 N N . LYS A 1 175 ? 3.923 -23.533 7.650 1.00 68.56 175 LYS A N 1
ATOM 1406 C CA . LYS A 1 175 ? 3.576 -24.843 7.047 1.00 68.56 175 LYS A CA 1
ATOM 1407 C C . LYS A 1 175 ? 2.250 -25.419 7.567 1.00 68.56 175 LYS A C 1
ATOM 1409 O O . LYS A 1 175 ? 1.531 -26.105 6.856 1.00 68.56 175 LYS A O 1
ATOM 1414 N N . LYS A 1 176 ? 1.930 -25.144 8.835 1.00 73.44 176 LYS A N 1
ATOM 1415 C CA . LYS A 1 176 ? 0.640 -25.477 9.464 1.00 73.44 176 LYS A CA 1
ATOM 1416 C C . LYS A 1 176 ? -0.272 -24.251 9.488 1.00 73.44 176 LYS A C 1
ATOM 1418 O O . LYS A 1 176 ? -0.049 -23.368 10.319 1.00 73.44 176 LYS A O 1
ATOM 1423 N N . ILE A 1 177 ? -1.314 -24.256 8.658 1.00 69.94 177 ILE A N 1
ATOM 1424 C CA . ILE A 1 177 ? -2.294 -23.164 8.501 1.00 69.94 177 ILE A CA 1
ATOM 1425 C C . ILE A 1 177 ? -2.926 -22.765 9.848 1.00 69.94 177 ILE A C 1
ATOM 1427 O O . ILE A 1 177 ? -3.026 -21.584 10.163 1.00 69.94 177 ILE A O 1
ATOM 1431 N N . ALA A 1 178 ? -3.242 -23.734 10.716 1.00 69.56 178 ALA A N 1
ATOM 1432 C CA . ALA A 1 178 ? -3.819 -23.465 12.039 1.00 69.56 178 ALA A CA 1
ATOM 1433 C C . ALA A 1 178 ? -2.940 -22.561 12.933 1.00 69.56 178 ALA A C 1
ATOM 1435 O O . ALA A 1 178 ? -3.454 -21.765 13.718 1.00 69.56 178 ALA A O 1
ATOM 1436 N N . ARG A 1 179 ? -1.606 -22.650 12.806 1.00 63.38 179 ARG A N 1
ATOM 1437 C CA . ARG A 1 179 ? -0.676 -21.769 13.536 1.00 63.38 179 ARG A CA 1
ATOM 1438 C C . ARG A 1 179 ? -0.583 -20.379 12.907 1.00 63.38 179 ARG A C 1
ATOM 1440 O O . ARG A 1 179 ? -0.428 -19.416 13.652 1.00 63.38 179 ARG A O 1
ATOM 1447 N N . ALA A 1 180 ? -0.725 -20.269 11.584 1.00 59.84 180 ALA A N 1
ATOM 1448 C CA . ALA A 1 180 ? -0.801 -18.978 10.900 1.00 59.84 180 ALA A CA 1
ATOM 1449 C C . ALA A 1 180 ? -2.037 -18.186 11.360 1.00 59.84 180 ALA A C 1
ATOM 1451 O O . ALA A 1 180 ? -1.897 -17.045 11.790 1.00 59.84 180 ALA A O 1
ATOM 1452 N N . ILE A 1 181 ? -3.210 -18.832 11.413 1.00 64.25 181 ILE A N 1
ATOM 1453 C CA . ILE A 1 181 ? -4.476 -18.214 11.854 1.00 64.25 181 ILE A CA 1
ATOM 1454 C C . ILE A 1 181 ? -4.385 -17.703 13.303 1.00 64.25 181 ILE A C 1
ATOM 1456 O O . ILE A 1 181 ? -4.848 -16.609 13.624 1.00 64.25 181 ILE A O 1
ATOM 1460 N N . LYS A 1 182 ? -3.762 -18.476 14.204 1.00 61.16 182 LYS A N 1
ATOM 1461 C CA . LYS A 1 182 ? -3.608 -18.071 15.612 1.00 61.16 182 LYS A CA 1
ATOM 1462 C C . LYS A 1 182 ? -2.682 -16.857 15.772 1.00 61.16 182 LYS A C 1
ATOM 1464 O O . LYS A 1 182 ? -2.919 -16.036 16.653 1.00 61.16 182 LYS A O 1
ATOM 1469 N N . LYS A 1 183 ? -1.646 -16.741 14.934 1.00 61.62 183 LYS A N 1
ATOM 1470 C CA . LYS A 1 183 ? -0.699 -15.614 14.944 1.00 61.62 183 LYS A CA 1
ATOM 1471 C C . LYS A 1 183 ? -1.285 -14.356 14.281 1.00 61.62 183 LYS A C 1
ATOM 1473 O O . LYS A 1 183 ? -1.031 -13.251 14.753 1.00 61.62 183 LYS A O 1
ATOM 1478 N N . GLU A 1 184 ? -2.121 -14.533 13.257 1.00 58.94 184 GLU A N 1
ATOM 1479 C CA . GLU A 1 184 ? -2.830 -13.460 12.542 1.00 58.94 184 GLU A CA 1
ATOM 1480 C C . GLU A 1 184 ? -3.762 -12.648 13.456 1.00 58.94 184 GLU A C 1
ATOM 1482 O O . GLU A 1 184 ? -3.790 -11.425 13.368 1.00 58.94 184 GLU A O 1
ATOM 1487 N N . LYS A 1 185 ? -4.466 -13.293 14.400 1.00 56.91 185 LYS A N 1
ATOM 1488 C CA . LYS A 1 185 ? -5.391 -12.595 15.319 1.00 56.91 185 LYS A CA 1
ATOM 1489 C C . LYS A 1 185 ? -4.741 -11.496 16.168 1.00 56.91 185 LYS A C 1
ATOM 1491 O O . LYS A 1 185 ? -5.423 -10.547 16.543 1.00 56.91 185 LYS A O 1
ATOM 1496 N N . ASN A 1 186 ? -3.452 -11.628 16.481 1.00 48.78 186 ASN A N 1
ATOM 1497 C CA . ASN A 1 186 ? -2.781 -10.783 17.473 1.00 48.78 186 ASN A CA 1
ATOM 1498 C C . ASN A 1 186 ? -1.697 -9.879 16.871 1.00 48.78 186 ASN A C 1
ATOM 1500 O O . ASN A 1 186 ? -1.220 -8.966 17.544 1.00 48.78 186 ASN A O 1
ATOM 1504 N N . SER A 1 187 ? -1.275 -10.136 15.632 1.00 51.50 187 SER A N 1
ATOM 1505 C CA . SER A 1 187 ? -0.162 -9.420 15.011 1.00 51.50 187 SER A CA 1
ATOM 1506 C C . SER A 1 187 ? -0.296 -9.389 13.498 1.00 51.50 187 SER A C 1
ATOM 1508 O O . SER A 1 187 ? -0.541 -10.420 12.869 1.00 51.50 187 SER A O 1
ATOM 1510 N N . ILE A 1 188 ? -0.066 -8.213 12.922 1.00 57.41 188 ILE A N 1
ATOM 1511 C CA . ILE A 1 188 ? 0.190 -8.065 11.496 1.00 57.41 188 ILE A CA 1
ATOM 1512 C C . ILE A 1 188 ? 1.675 -8.394 11.315 1.00 57.41 188 ILE A C 1
ATOM 1514 O O . ILE A 1 188 ? 2.535 -7.750 11.918 1.00 57.41 188 ILE A O 1
ATOM 1518 N N . SER A 1 189 ? 1.985 -9.448 10.550 1.00 44.69 189 SER A N 1
ATOM 1519 C CA . SER A 1 189 ? 3.363 -9.959 10.446 1.00 44.69 189 SER A CA 1
ATOM 1520 C C . SER A 1 189 ? 4.308 -8.922 9.848 1.00 44.69 189 SER A C 1
ATOM 1522 O O . SER A 1 189 ? 5.473 -8.871 10.228 1.00 44.69 189 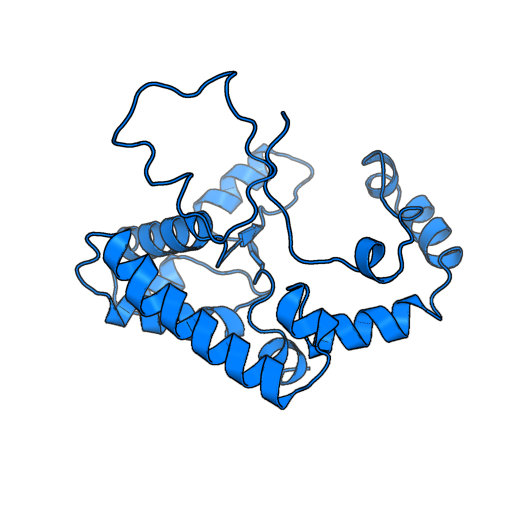SER A O 1
ATOM 1524 N N . SER A 1 190 ? 3.786 -8.101 8.944 1.00 46.91 190 SER A N 1
ATOM 1525 C CA . SER A 1 190 ? 4.378 -6.847 8.506 1.00 46.91 190 SER A CA 1
ATOM 1526 C C . SER A 1 190 ? 3.328 -6.047 7.744 1.00 46.91 190 SER A C 1
ATOM 1528 O O . SER A 1 190 ? 2.423 -6.609 7.112 1.00 46.91 190 SER A O 1
ATOM 1530 N N . ILE A 1 191 ? 3.442 -4.725 7.820 1.00 49.91 191 ILE A N 1
ATOM 1531 C CA . ILE A 1 191 ? 2.781 -3.852 6.860 1.00 49.91 191 ILE A CA 1
ATOM 1532 C C . ILE A 1 191 ? 3.723 -3.718 5.669 1.00 49.91 191 ILE A C 1
ATOM 1534 O O . ILE A 1 191 ? 4.833 -3.201 5.794 1.00 49.91 191 ILE A O 1
ATOM 1538 N N . GLY A 1 192 ? 3.289 -4.234 4.523 1.00 44.31 192 GLY A N 1
ATOM 1539 C CA . GLY A 1 192 ? 3.851 -3.855 3.241 1.00 44.31 192 GLY A CA 1
ATOM 1540 C C . GLY A 1 192 ? 3.381 -2.440 2.930 1.00 44.31 192 GLY A C 1
ATOM 1541 O O . GLY A 1 192 ? 2.182 -2.194 2.779 1.00 44.31 192 GLY A O 1
ATOM 1542 N N . GLN A 1 193 ? 4.316 -1.497 2.853 1.00 43.09 193 GLN A N 1
ATOM 1543 C CA . GLN A 1 193 ? 4.036 -0.207 2.243 1.00 43.09 193 GLN A CA 1
ATOM 1544 C C . GLN A 1 193 ? 3.940 -0.446 0.737 1.00 43.09 193 GLN A C 1
ATOM 1546 O O . GLN A 1 193 ? 4.960 -0.642 0.078 1.00 43.09 193 GLN A O 1
ATOM 1551 N N . CYS A 1 194 ? 2.738 -0.428 0.166 1.00 39.22 194 CYS A N 1
ATOM 1552 C CA . CYS A 1 194 ? 2.657 -0.303 -1.283 1.00 39.22 194 CYS A CA 1
ATOM 1553 C C . CYS A 1 194 ? 3.081 1.110 -1.663 1.00 39.22 194 CYS A C 1
ATOM 1555 O O . CYS A 1 194 ? 2.393 2.087 -1.384 1.00 39.22 194 CYS A O 1
ATOM 1557 N N . CYS A 1 195 ? 4.263 1.190 -2.266 1.00 40.91 195 CYS A N 1
ATOM 1558 C CA . CYS A 1 195 ? 4.673 2.214 -3.222 1.00 40.91 195 CYS A CA 1
ATOM 1559 C C . CYS A 1 195 ? 4.446 3.688 -2.856 1.00 40.91 195 CYS A C 1
ATOM 1561 O O . CYS A 1 195 ? 4.253 4.505 -3.749 1.00 40.91 195 CYS A O 1
ATOM 1563 N N . LEU A 1 196 ? 4.527 4.070 -1.581 1.00 40.41 196 LEU A N 1
ATOM 1564 C CA . LEU A 1 196 ? 4.351 5.477 -1.199 1.00 40.41 196 LEU A CA 1
ATOM 1565 C C . LEU A 1 196 ? 5.541 6.120 -0.505 1.00 40.41 196 LEU A C 1
ATOM 1567 O O . LEU A 1 196 ? 5.549 7.342 -0.332 1.00 40.41 196 LEU A O 1
ATOM 1571 N N . ASN A 1 197 ? 6.549 5.340 -0.111 1.00 40.97 197 ASN A N 1
ATOM 1572 C CA . ASN A 1 197 ? 7.661 5.886 0.658 1.00 40.97 197 ASN A CA 1
ATOM 1573 C C . ASN A 1 197 ? 8.930 5.024 0.636 1.00 40.97 197 ASN A C 1
ATOM 1575 O O . ASN A 1 197 ? 9.366 4.508 1.659 1.00 40.97 197 ASN A O 1
ATOM 1579 N N . LEU A 1 198 ? 9.552 4.884 -0.534 1.00 38.72 198 LEU A N 1
ATOM 1580 C CA . LEU A 1 198 ? 10.893 4.296 -0.621 1.00 38.72 198 LEU A CA 1
ATOM 1581 C C . LEU A 1 198 ? 12.001 5.239 -0.110 1.00 38.72 198 LEU A C 1
ATOM 1583 O O . LEU A 1 198 ? 13.043 4.762 0.327 1.00 38.72 198 LEU A O 1
ATOM 1587 N N . GLU A 1 199 ? 11.749 6.553 -0.022 1.00 36.94 199 GLU A N 1
ATOM 1588 C CA . GLU A 1 199 ? 12.694 7.514 0.582 1.00 36.94 199 GLU A CA 1
ATOM 1589 C C . GLU A 1 199 ? 13.010 7.228 2.064 1.00 36.94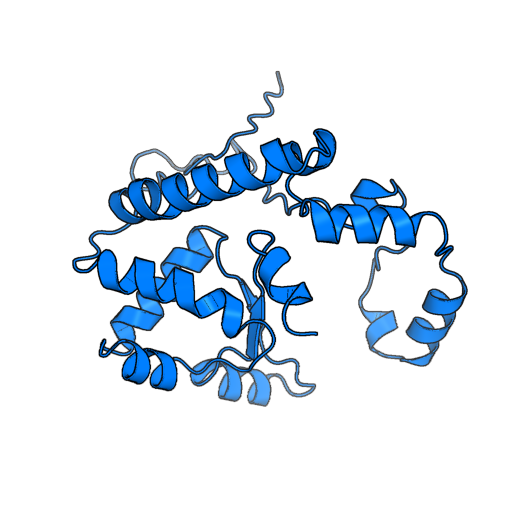 199 GLU A C 1
ATOM 1591 O O . GLU A 1 199 ? 14.079 7.605 2.542 1.00 36.94 199 GLU A O 1
ATOM 1596 N N . LEU A 1 200 ? 12.108 6.569 2.803 1.00 37.31 200 LEU A N 1
ATOM 1597 C CA . LEU A 1 200 ? 12.344 6.185 4.202 1.00 37.31 200 LEU A CA 1
ATOM 1598 C C . LEU A 1 200 ? 13.028 4.820 4.339 1.00 37.31 200 LEU A C 1
ATOM 1600 O O . LEU A 1 200 ? 13.737 4.608 5.315 1.00 37.31 200 LEU A O 1
ATOM 1604 N N . PHE A 1 201 ? 12.889 3.929 3.355 1.00 33.31 201 PHE A N 1
ATOM 1605 C CA . PHE A 1 201 ? 13.517 2.605 3.390 1.00 33.31 201 PHE A CA 1
ATOM 1606 C C . PHE A 1 201 ? 15.043 2.678 3.198 1.00 33.31 201 PHE A C 1
ATOM 1608 O O . PHE A 1 201 ? 15.773 1.890 3.786 1.00 33.31 201 PHE A O 1
ATOM 1615 N N . LEU A 1 202 ? 15.535 3.666 2.438 1.00 30.34 202 LEU A N 1
ATOM 1616 C CA . LEU A 1 202 ? 16.971 3.859 2.182 1.00 30.34 202 LEU A CA 1
ATOM 1617 C C . LEU A 1 202 ? 17.682 4.792 3.175 1.00 30.34 202 LEU A C 1
ATOM 1619 O O . LEU A 1 202 ? 18.902 4.866 3.157 1.00 30.34 202 LEU A O 1
ATOM 1623 N N . LYS A 1 203 ? 16.961 5.510 4.046 1.00 29.47 203 LYS A N 1
ATOM 1624 C CA . LYS A 1 203 ? 17.589 6.329 5.106 1.00 29.47 203 LYS A CA 1
ATOM 1625 C C . LYS A 1 203 ? 17.882 5.546 6.389 1.00 29.47 203 LYS A C 1
ATOM 1627 O O . LYS A 1 203 ? 18.422 6.118 7.331 1.00 29.47 203 LYS A O 1
ATOM 1632 N N . THR A 1 204 ? 17.478 4.280 6.460 1.00 27.83 204 THR A N 1
ATOM 1633 C CA . THR A 1 204 ? 17.612 3.428 7.658 1.00 27.83 204 THR A CA 1
ATOM 1634 C C . THR A 1 204 ? 18.380 2.127 7.375 1.00 27.83 204 THR A C 1
ATOM 1636 O O . THR A 1 204 ? 18.425 1.242 8.225 1.00 27.83 204 THR A O 1
ATOM 1639 N N . LEU A 1 205 ? 19.020 2.035 6.206 1.00 27.73 205 LEU A N 1
ATOM 1640 C CA . LEU A 1 205 ? 20.122 1.116 5.906 1.00 27.73 205 LEU A CA 1
ATOM 1641 C C . LEU A 1 205 ? 21.405 1.939 5.755 1.00 27.73 205 LEU A C 1
ATOM 1643 O O . LEU A 1 205 ? 22.465 1.426 6.169 1.00 27.73 205 LEU A O 1
#

pLDDT: mean 71.26, std 14.75, range [27.73, 90.88]